Protein AF-A0A5P1F2F5-F1 (afdb_monomer)

Secondary structure (DSSP, 8-state):
-HHHHHHHHTT--SPPPTT--HHHHHHHHHHHHHHS-----GGG----SSHHHHHHHHHHHHPPTT-EEEEEES--TTHHHHHHTTT-EEEEEE--GGGTTPPPHHHHHTT--TTEEEEEEE-S--S---------TT--------STTTT--PPPHHHHHHHHHHHTT-TT-EEEEE-TTTT--TTSTT-----GGGSTTTGGGEEEE------EEEEGGGGT-TT-EEEES-S-HHHHHHHHHHHHHHHHT-------

Radius of gyration: 20.27 Å; Cα contacts (8 Å, |Δi|>4): 401; chains: 1; bounding box: 47×54×53 Å

Foldseek 3Di:
DVVVVVCVVVVVPDDDPQQGHLVVLVVVQVCCCPPAVDHDDSVLGGDDPALVVLLLCVLLVFAAQAAEEEEQPPDQPCPQVSCVVNNYGYDYQYADVVNQSDDDLVSVLVPDDLRHAEYEDEAFADDDDDDPPDDDDDDDDDFQADRPSRTHDHDDPVRLQSNVVSQVVRVRYAYEYECQCQPPPPPDPPRHHHGSCVHPPNVVRYDYGYDDFAWDWDQCVVVPDNVDIDGDTHDHDVVVVVVVVVVVVVVVPDDPDDDD

Solvent-accessible surface area (backbone atoms only — not comparable to full-atom values): 15138 Å² total; per-residue (Å²): 112,68,71,64,55,47,35,60,76,74,61,70,78,66,91,68,55,85,48,43,48,70,68,60,28,46,51,49,31,50,48,32,36,74,78,52,67,37,88,57,60,51,89,79,43,75,54,60,91,47,47,74,49,47,52,44,51,50,43,52,73,71,47,46,74,69,24,26,32,37,35,51,25,72,51,52,87,58,59,52,56,44,26,49,77,26,52,18,44,57,44,74,40,83,38,46,76,92,61,48,44,48,80,51,55,68,68,50,62,77,66,62,54,97,46,40,35,35,37,54,46,63,41,24,22,55,56,76,69,78,78,91,79,80,86,68,103,77,82,77,88,84,94,76,50,10,22,10,45,36,40,54,29,65,62,53,61,71,57,51,51,52,41,46,62,51,44,72,73,35,88,71,38,31,34,38,36,38,33,60,27,56,88,55,56,88,88,48,88,88,64,62,78,68,57,67,45,65,42,92,86,25,51,94,33,40,50,77,38,54,62,89,70,38,55,20,83,41,64,17,56,84,77,77,39,74,90,46,69,42,68,44,72,60,37,54,70,71,60,50,54,53,48,53,50,52,50,52,57,56,55,72,67,61,72,82,84,71,94,129

Sequence (260 aa):
MVAGINAIREGHTRYTPNAGTLELRKAICHKLQEENGLTYAPDQILVSNGAKQCIMQAVLAVCSPGDEVIIPAPYWVSYPEMAWLADATPVILPTDILDNFLLKPESLASRLNDKSRLLILCSPSNPTGSVASRLNDKSRLLILCSPSNPTGSVYPKKLLEEIADIVRKHPRLLVLSDEIYEHIYYIYPPAEHTSFASLPGMWERTLTVNGFSKIALVPGGAFGDDKCIRMSYAASLPTLQEAAKKIKEVVALLKPRVPI

Nearest PDB structures (foldseek):
  5wmi-assembly1_A-2  TM=8.534E-01  e=5.158E-27  Arabidopsis thaliana
  5wml-assembly1_B  TM=8.457E-01  e=4.268E-27  Arabidopsis thaliana
  5wmk-assembly1_A-2  TM=8.463E-01  e=2.838E-26  Arabidopsis thaliana
  5wmh-assembly2_C  TM=7.332E-01  e=2.429E-25  Arabidopsis thaliana
  1bkg-assembly1_B  TM=9.643E-01  e=9.330E-17  Thermus thermophilus HB8

pLDDT: mean 73.99, std 21.36, range [23.75, 98.38]

Mean predicted aligned error: 11.51 Å

Organism: Asparagus officinalis (NCBI:txid4686)

Structure (mmCIF, N/CA/C/O backbone):
data_AF-A0A5P1F2F5-F1
#
_entry.id   AF-A0A5P1F2F5-F1
#
loop_
_atom_site.group_PDB
_atom_site.id
_atom_site.type_symbol
_atom_site.label_atom_id
_atom_site.label_alt_id
_atom_site.label_comp_id
_atom_site.label_asym_id
_atom_site.label_entity_id
_atom_site.label_seq_id
_atom_site.pdbx_PDB_ins_code
_atom_site.Cartn_x
_atom_site.Cartn_y
_atom_site.Cartn_z
_atom_site.occupancy
_atom_site.B_iso_or_equiv
_atom_site.auth_seq_id
_atom_site.auth_comp_id
_atom_site.auth_asym_id
_atom_site.auth_atom_id
_atom_site.pdbx_PDB_model_num
ATOM 1 N N . MET A 1 1 ? 19.301 5.622 -19.356 1.00 52.94 1 MET A N 1
ATOM 2 C CA . MET A 1 1 ? 18.786 5.911 -20.713 1.00 52.94 1 MET A CA 1
ATOM 3 C C . MET A 1 1 ? 19.140 4.801 -21.693 1.00 52.94 1 MET A C 1
ATOM 5 O O . MET A 1 1 ? 18.235 4.370 -22.385 1.00 52.94 1 MET A O 1
ATOM 9 N N . VAL A 1 2 ? 20.381 4.285 -21.688 1.00 76.38 2 VAL A N 1
ATOM 10 C CA . VAL A 1 2 ? 20.858 3.195 -22.574 1.00 76.38 2 VAL A CA 1
ATOM 11 C C . VAL A 1 2 ? 19.842 2.061 -22.792 1.00 76.38 2 VAL A C 1
ATOM 13 O O . VAL A 1 2 ? 19.454 1.841 -23.929 1.00 76.38 2 VAL A O 1
ATOM 16 N N . ALA A 1 3 ? 19.325 1.421 -21.734 1.00 74.38 3 ALA A N 1
ATOM 17 C CA . ALA A 1 3 ? 18.372 0.308 -21.871 1.00 74.38 3 ALA A CA 1
ATOM 18 C C . ALA A 1 3 ? 17.109 0.643 -22.699 1.00 74.38 3 ALA A C 1
ATOM 20 O O . ALA A 1 3 ? 16.694 -0.152 -23.531 1.00 74.38 3 ALA A O 1
ATOM 21 N N . GLY A 1 4 ? 16.531 1.841 -22.537 1.00 74.50 4 GLY A N 1
ATOM 22 C CA . GLY A 1 4 ? 15.366 2.265 -23.328 1.00 74.50 4 GLY A CA 1
ATOM 23 C C . GLY A 1 4 ? 15.705 2.580 -24.789 1.00 74.50 4 GLY A C 1
ATOM 24 O O . GLY A 1 4 ? 14.886 2.359 -25.673 1.00 74.50 4 GLY A O 1
ATOM 25 N N . ILE A 1 5 ? 16.928 3.052 -25.058 1.00 73.44 5 ILE A N 1
ATOM 26 C CA . ILE A 1 5 ? 17.429 3.268 -26.425 1.00 73.44 5 ILE A CA 1
ATOM 27 C C . ILE A 1 5 ? 17.645 1.918 -27.122 1.00 73.44 5 ILE A C 1
ATOM 29 O O . ILE A 1 5 ? 17.262 1.764 -28.280 1.00 73.44 5 ILE A O 1
ATOM 33 N N . ASN A 1 6 ? 18.222 0.944 -26.415 1.00 83.44 6 ASN A N 1
ATOM 34 C CA . ASN A 1 6 ? 18.426 -0.412 -26.918 1.00 83.44 6 ASN A CA 1
ATOM 35 C C . ASN A 1 6 ? 17.088 -1.097 -27.213 1.00 83.44 6 ASN A C 1
ATOM 37 O O . ASN A 1 6 ? 16.889 -1.531 -28.340 1.00 83.44 6 ASN A O 1
ATOM 41 N N . ALA A 1 7 ? 16.122 -1.037 -26.288 1.00 79.06 7 ALA A N 1
ATOM 42 C CA . ALA A 1 7 ? 14.779 -1.582 -26.494 1.00 79.06 7 ALA A CA 1
ATOM 43 C C . ALA A 1 7 ? 14.111 -1.077 -27.792 1.00 79.06 7 ALA A C 1
ATOM 45 O O . ALA A 1 7 ? 13.512 -1.860 -28.528 1.00 79.06 7 ALA A O 1
ATOM 46 N N . ILE A 1 8 ? 14.256 0.213 -28.121 1.00 79.75 8 ILE A N 1
ATOM 47 C CA . ILE A 1 8 ? 13.755 0.777 -29.386 1.00 79.75 8 ILE A CA 1
ATOM 48 C C . ILE A 1 8 ? 14.536 0.226 -30.591 1.00 79.75 8 ILE A C 1
ATOM 50 O O . ILE A 1 8 ? 13.923 -0.179 -31.577 1.00 79.75 8 ILE A O 1
ATOM 54 N N . ARG A 1 9 ? 15.874 0.193 -30.522 1.00 88.56 9 ARG A N 1
ATOM 55 C CA . ARG A 1 9 ? 16.753 -0.298 -31.606 1.00 88.56 9 ARG A CA 1
ATOM 56 C C . ARG A 1 9 ? 16.568 -1.787 -31.907 1.00 88.56 9 ARG A C 1
ATOM 58 O O . ARG A 1 9 ? 16.671 -2.186 -33.060 1.00 88.56 9 ARG A O 1
ATOM 65 N N . GLU A 1 10 ? 16.286 -2.578 -30.882 1.00 93.56 10 GLU A N 1
ATOM 66 C CA . GLU A 1 10 ? 16.071 -4.029 -30.935 1.00 93.56 10 GLU A CA 1
ATOM 67 C C . GLU A 1 10 ? 14.606 -4.393 -31.262 1.00 93.56 10 GLU A C 1
ATOM 69 O O . GLU A 1 10 ? 14.269 -5.564 -31.416 1.00 93.56 10 GLU A O 1
ATOM 74 N N . GLY A 1 11 ? 13.721 -3.399 -31.423 1.00 87.88 11 GLY A N 1
ATOM 75 C CA . GLY A 1 11 ? 12.337 -3.610 -31.858 1.00 87.88 11 GLY A CA 1
ATOM 76 C C . GLY A 1 11 ? 11.373 -4.075 -30.760 1.00 87.88 11 GLY A C 1
ATOM 77 O O . GLY A 1 11 ? 10.296 -4.593 -31.071 1.00 87.88 11 GLY A O 1
ATOM 78 N N . HIS A 1 12 ? 11.704 -3.862 -29.482 1.00 83.06 12 HIS A N 1
ATOM 79 C CA . HIS A 1 12 ? 10.836 -4.128 -28.326 1.00 83.06 12 HIS A CA 1
ATOM 80 C C . HIS A 1 12 ? 9.718 -3.071 -28.185 1.00 83.06 12 HIS A C 1
ATOM 82 O O . HIS A 1 12 ? 9.574 -2.411 -27.159 1.00 83.06 12 HIS A O 1
ATOM 88 N N . THR A 1 13 ? 8.918 -2.903 -29.242 1.00 84.12 13 THR A N 1
ATOM 89 C CA . THR A 1 13 ? 7.847 -1.894 -29.373 1.00 84.12 13 THR A CA 1
ATOM 90 C C . THR A 1 13 ? 6.444 -2.499 -29.519 1.00 84.12 13 THR A C 1
ATOM 92 O O . THR A 1 13 ? 5.467 -1.777 -29.711 1.00 84.12 13 THR A O 1
ATOM 95 N N . ARG A 1 14 ? 6.330 -3.831 -29.439 1.00 84.25 14 ARG A N 1
ATOM 96 C CA . ARG A 1 14 ? 5.062 -4.579 -29.495 1.00 84.25 14 ARG A CA 1
ATOM 97 C C . ARG A 1 14 ? 4.424 -4.697 -28.106 1.00 84.25 14 ARG A C 1
ATOM 99 O O . ARG A 1 14 ? 5.073 -4.430 -27.098 1.00 84.25 14 ARG A O 1
ATOM 106 N N . TYR A 1 15 ? 3.171 -5.153 -28.056 1.00 85.88 15 TYR A N 1
ATOM 107 C CA . TYR A 1 15 ? 2.489 -5.457 -26.796 1.00 85.88 15 TYR A CA 1
ATOM 108 C C . TYR A 1 15 ? 3.290 -6.428 -25.919 1.00 85.88 15 TYR A C 1
ATOM 110 O O . TYR A 1 15 ? 3.746 -7.479 -26.371 1.00 85.88 15 TYR A O 1
ATOM 118 N N . THR A 1 16 ? 3.412 -6.073 -24.644 1.00 92.00 16 THR A N 1
ATOM 119 C CA . THR A 1 16 ? 3.896 -6.934 -23.565 1.00 92.00 16 THR A CA 1
ATOM 120 C C . THR A 1 16 ? 2.726 -7.713 -22.940 1.00 92.00 16 THR A C 1
ATOM 122 O O . THR A 1 16 ? 1.564 -7.372 -23.174 1.00 92.00 16 THR A O 1
ATOM 125 N N . PRO A 1 17 ? 2.982 -8.755 -22.124 1.00 93.81 17 PRO A N 1
ATOM 126 C CA . PRO A 1 17 ? 1.934 -9.374 -21.313 1.00 93.81 17 PRO A CA 1
ATOM 127 C C . PRO A 1 17 ? 1.280 -8.343 -20.385 1.00 93.81 17 PRO A C 1
ATOM 129 O O . PRO A 1 17 ? 1.988 -7.513 -19.816 1.00 93.81 17 PRO A O 1
ATOM 132 N N . ASN A 1 18 ? -0.039 -8.432 -20.182 1.00 94.69 18 ASN A N 1
ATOM 133 C CA . ASN A 1 18 ? -0.824 -7.429 -19.443 1.00 94.69 18 ASN A CA 1
ATOM 134 C C . ASN A 1 18 ? -0.310 -7.153 -18.016 1.00 94.69 18 ASN A C 1
ATOM 136 O O . ASN A 1 18 ? -0.329 -6.016 -17.568 1.00 94.69 18 ASN A O 1
ATOM 140 N N . ALA A 1 19 ? 0.196 -8.176 -17.317 1.00 93.44 19 ALA A N 1
ATOM 141 C CA . ALA A 1 19 ? 0.766 -8.023 -15.975 1.00 93.44 19 ALA A CA 1
ATOM 142 C C . ALA A 1 19 ? 2.183 -7.403 -15.953 1.00 93.44 19 ALA A C 1
ATOM 144 O O . ALA A 1 19 ? 2.734 -7.163 -14.883 1.00 93.44 19 ALA A O 1
ATOM 145 N N . GLY A 1 20 ? 2.805 -7.190 -17.116 1.00 92.12 20 GLY A N 1
ATOM 146 C CA . GLY A 1 20 ? 4.229 -6.889 -17.272 1.00 92.12 20 GLY A CA 1
ATOM 147 C C . GLY A 1 20 ? 5.045 -8.096 -17.751 1.00 92.12 20 GLY A C 1
ATOM 148 O O . GLY A 1 20 ? 4.644 -9.261 -17.618 1.00 92.12 20 GLY A O 1
ATOM 149 N N . THR A 1 21 ? 6.223 -7.828 -18.324 1.00 93.50 21 THR A N 1
ATOM 150 C CA . THR A 1 21 ? 7.135 -8.879 -18.805 1.00 93.50 21 THR A CA 1
ATOM 151 C C . THR A 1 21 ? 7.587 -9.782 -17.654 1.00 93.50 21 THR A C 1
ATOM 153 O O . THR A 1 21 ? 7.730 -9.342 -16.513 1.00 93.50 21 THR A O 1
ATOM 156 N N . LEU A 1 22 ? 7.803 -11.072 -17.938 1.00 96.56 22 LEU A N 1
ATOM 157 C CA . LEU A 1 22 ? 8.225 -12.035 -16.912 1.00 96.56 22 LEU A CA 1
ATOM 158 C C . LEU A 1 22 ? 9.590 -11.670 -16.306 1.00 96.56 22 LEU A C 1
ATOM 160 O O . LEU A 1 22 ? 9.799 -11.869 -15.116 1.00 96.56 22 LEU A O 1
ATOM 164 N N . GLU A 1 23 ? 10.492 -11.120 -17.118 1.00 94.06 23 GLU A N 1
ATOM 165 C CA . GLU A 1 23 ? 11.797 -10.612 -16.689 1.00 94.06 23 GLU A CA 1
ATOM 166 C C . GLU A 1 23 ? 11.658 -9.506 -15.634 1.00 94.06 23 GLU A C 1
ATOM 168 O O . GLU A 1 23 ? 12.193 -9.642 -14.535 1.00 94.06 23 GLU A O 1
ATOM 173 N N . LEU A 1 24 ? 10.863 -8.465 -15.916 1.00 91.06 24 LEU A N 1
ATOM 174 C CA . LEU A 1 24 ? 10.641 -7.362 -14.980 1.00 91.06 24 LEU A CA 1
ATOM 175 C C . LEU A 1 24 ? 9.968 -7.844 -13.691 1.00 91.06 24 LEU A C 1
ATOM 177 O O . LEU A 1 24 ? 10.378 -7.449 -12.604 1.00 91.06 24 LEU A O 1
ATOM 181 N N . ARG A 1 25 ? 8.974 -8.736 -13.788 1.00 97.12 25 ARG A N 1
ATOM 182 C CA . ARG A 1 25 ? 8.309 -9.297 -12.601 1.00 97.12 25 ARG A CA 1
ATOM 183 C C . ARG A 1 25 ? 9.262 -10.138 -11.748 1.00 97.12 25 ARG A C 1
ATOM 185 O O . ARG A 1 25 ? 9.257 -9.984 -10.534 1.00 97.12 25 ARG A O 1
ATOM 192 N N . LYS A 1 26 ? 10.145 -10.940 -12.357 1.00 97.69 26 LYS A N 1
ATOM 193 C CA . LYS A 1 26 ? 11.218 -11.652 -11.635 1.00 97.69 26 LYS A CA 1
ATOM 194 C C . LYS A 1 26 ? 12.213 -10.695 -10.970 1.00 97.69 26 LYS A C 1
ATOM 196 O O . LYS A 1 26 ? 12.608 -10.949 -9.837 1.00 97.69 26 LYS A O 1
ATOM 201 N N . ALA A 1 27 ? 12.590 -9.602 -11.635 1.00 94.19 27 ALA A N 1
ATOM 202 C CA . ALA A 1 27 ? 13.461 -8.581 -11.050 1.00 94.19 27 ALA A CA 1
ATOM 203 C C . ALA A 1 27 ? 12.799 -7.877 -9.849 1.00 94.19 27 ALA A C 1
ATOM 205 O O . ALA A 1 27 ? 13.455 -7.661 -8.834 1.00 94.19 27 ALA A O 1
ATOM 206 N N . ILE A 1 28 ? 11.491 -7.597 -9.922 1.00 94.88 28 ILE A N 1
ATOM 207 C CA . ILE A 1 28 ? 10.707 -7.070 -8.793 1.00 94.88 28 ILE A CA 1
ATOM 208 C C . ILE A 1 28 ? 10.678 -8.076 -7.631 1.00 94.88 28 ILE A C 1
ATOM 210 O O . ILE A 1 28 ? 10.976 -7.686 -6.507 1.00 94.88 28 ILE A O 1
ATOM 214 N N . CYS A 1 29 ? 10.400 -9.363 -7.883 1.00 97.38 29 CYS A N 1
ATOM 215 C CA . CYS A 1 29 ? 10.471 -10.410 -6.852 1.00 97.38 29 CYS A CA 1
ATOM 216 C C . CYS A 1 29 ? 11.851 -10.468 -6.176 1.00 97.38 29 CYS A C 1
ATOM 218 O O . CYS A 1 29 ? 11.932 -10.604 -4.960 1.00 97.38 29 CYS A O 1
ATOM 220 N N . HIS A 1 30 ? 12.934 -10.352 -6.954 1.00 97.50 30 HIS A N 1
ATOM 221 C CA . HIS A 1 30 ? 14.297 -10.370 -6.424 1.00 97.50 30 HIS A CA 1
ATOM 222 C C . HIS A 1 30 ? 14.579 -9.162 -5.523 1.00 97.50 30 HIS A C 1
ATOM 224 O O . HIS A 1 30 ? 15.012 -9.361 -4.392 1.00 97.50 30 HIS A O 1
ATOM 230 N N . LYS A 1 31 ? 14.240 -7.944 -5.972 1.00 95.62 31 LYS A N 1
ATOM 231 C CA . LYS A 1 31 ? 14.348 -6.710 -5.174 1.00 95.62 31 LYS A CA 1
ATOM 232 C C . LYS A 1 31 ? 13.536 -6.791 -3.880 1.00 95.62 31 LYS A C 1
ATOM 234 O O . LYS A 1 31 ? 14.046 -6.452 -2.819 1.00 95.62 31 LYS A O 1
ATOM 239 N N . LEU A 1 32 ? 12.291 -7.271 -3.949 1.00 96.06 32 LEU A N 1
ATOM 240 C CA . LEU A 1 32 ? 11.431 -7.423 -2.769 1.00 96.06 32 LEU A CA 1
ATOM 241 C C . LEU A 1 32 ? 12.031 -8.416 -1.762 1.00 96.06 32 LEU A C 1
ATOM 243 O O . LEU A 1 32 ? 11.975 -8.180 -0.557 1.00 96.06 32 LEU A O 1
ATOM 247 N N . GLN A 1 33 ? 12.667 -9.484 -2.243 1.00 97.50 33 GLN A N 1
ATOM 248 C CA . GLN A 1 33 ? 13.339 -10.457 -1.389 1.00 97.50 33 GLN A CA 1
ATOM 249 C C . GLN A 1 33 ? 14.644 -9.922 -0.777 1.00 97.50 33 GLN A C 1
ATOM 251 O O . GLN A 1 33 ? 14.918 -10.209 0.388 1.00 97.50 33 GLN A O 1
ATOM 256 N N . GLU A 1 34 ? 15.448 -9.195 -1.554 1.00 96.38 34 GLU A N 1
ATOM 257 C CA . GLU A 1 34 ? 16.767 -8.686 -1.156 1.00 96.38 34 GLU A CA 1
ATOM 258 C C . GLU A 1 34 ? 16.669 -7.476 -0.218 1.00 96.38 34 GLU A C 1
ATOM 260 O O . GLU A 1 34 ? 17.341 -7.440 0.809 1.00 96.38 34 GLU A O 1
ATOM 265 N N . GLU A 1 35 ? 15.808 -6.508 -0.540 1.00 90.94 35 GLU A N 1
ATOM 266 C CA . GLU A 1 35 ? 15.746 -5.217 0.156 1.00 90.94 35 GLU A CA 1
ATOM 267 C C . GLU A 1 35 ? 14.638 -5.157 1.217 1.00 90.94 35 GLU A C 1
ATOM 269 O O . GLU A 1 35 ? 14.786 -4.464 2.221 1.00 90.94 35 GLU A O 1
ATOM 274 N N . ASN A 1 36 ? 13.529 -5.882 1.019 1.00 92.88 36 ASN A N 1
ATOM 275 C CA . ASN A 1 36 ? 12.355 -5.835 1.901 1.00 92.88 36 ASN A CA 1
ATOM 276 C C . ASN A 1 36 ? 12.130 -7.147 2.685 1.00 92.88 36 ASN A C 1
ATOM 278 O O . ASN A 1 36 ? 11.254 -7.206 3.547 1.00 92.88 36 ASN A O 1
ATOM 282 N N . GLY A 1 37 ? 12.889 -8.209 2.384 1.00 96.44 37 GLY A N 1
ATOM 283 C CA . GLY A 1 37 ? 12.717 -9.541 2.977 1.00 96.44 37 GLY A CA 1
ATOM 284 C C . GLY A 1 37 ? 11.444 -10.281 2.536 1.00 96.44 37 GLY A C 1
ATOM 285 O O . GLY A 1 37 ? 11.056 -11.257 3.176 1.00 96.44 37 GLY A O 1
ATOM 286 N N . LEU A 1 38 ? 10.782 -9.830 1.465 1.00 97.06 38 LEU A N 1
ATOM 287 C CA . LEU A 1 38 ? 9.472 -10.314 1.026 1.00 97.06 38 LEU A CA 1
ATOM 288 C C . LEU A 1 38 ? 9.577 -11.312 -0.131 1.00 97.06 38 LEU A C 1
ATOM 290 O O . LEU A 1 38 ? 9.998 -10.967 -1.236 1.00 97.06 38 LEU A O 1
ATOM 294 N N . THR A 1 39 ? 9.101 -12.536 0.090 1.00 98.06 39 THR A N 1
ATOM 295 C CA . THR A 1 39 ? 8.961 -13.538 -0.971 1.00 98.06 39 THR A CA 1
ATOM 296 C C . THR A 1 39 ? 7.620 -13.378 -1.695 1.00 98.06 39 THR A C 1
ATOM 298 O O . THR A 1 39 ? 6.559 -13.466 -1.076 1.00 98.06 39 THR A O 1
ATOM 301 N N . TYR A 1 40 ? 7.667 -13.204 -3.018 1.00 98.06 40 TYR A N 1
ATOM 302 C CA . TYR A 1 40 ? 6.501 -13.229 -3.909 1.00 98.06 40 TYR A CA 1
ATOM 303 C C . TYR A 1 40 ? 6.813 -14.018 -5.180 1.00 98.06 40 TYR A C 1
ATOM 305 O O . TYR A 1 40 ? 7.916 -13.921 -5.725 1.00 98.06 40 TYR A O 1
ATOM 313 N N . ALA A 1 41 ? 5.829 -14.753 -5.695 1.00 98.38 41 ALA A N 1
ATOM 314 C CA . ALA A 1 41 ? 5.895 -15.353 -7.022 1.00 98.38 41 ALA A CA 1
ATOM 315 C C . ALA A 1 41 ? 5.601 -14.303 -8.122 1.00 98.38 41 ALA A C 1
ATOM 317 O O . ALA A 1 41 ? 4.877 -13.337 -7.872 1.00 98.38 41 ALA A O 1
ATOM 318 N N . PRO A 1 42 ? 6.135 -14.442 -9.356 1.00 98.31 42 PRO A N 1
ATOM 319 C CA . PRO A 1 42 ? 5.974 -13.415 -10.390 1.00 98.31 42 PRO A CA 1
ATOM 320 C C . PRO A 1 42 ? 4.528 -13.141 -10.819 1.00 98.31 42 PRO A C 1
ATOM 322 O O . PRO A 1 42 ? 4.261 -12.084 -11.380 1.00 98.31 42 PRO A O 1
ATOM 325 N N . ASP A 1 43 ? 3.604 -14.078 -10.636 1.00 98.06 43 ASP A N 1
ATOM 326 C CA . ASP A 1 43 ? 2.162 -13.927 -10.877 1.00 98.06 43 ASP A CA 1
ATOM 327 C C . ASP A 1 43 ? 1.436 -13.123 -9.783 1.00 98.06 43 ASP A C 1
ATOM 329 O O . ASP A 1 43 ? 0.353 -12.604 -10.037 1.00 98.06 43 ASP A O 1
ATOM 333 N N . GLN A 1 44 ? 2.069 -12.916 -8.625 1.00 98.19 44 GLN A N 1
ATOM 334 C CA . GLN A 1 44 ? 1.631 -11.967 -7.595 1.00 98.19 44 GLN A CA 1
ATOM 335 C C . GLN A 1 44 ? 2.098 -10.522 -7.875 1.00 98.19 44 GLN A C 1
ATOM 337 O O . GLN A 1 44 ? 1.769 -9.614 -7.115 1.00 98.19 44 GLN A O 1
ATOM 342 N N . ILE A 1 45 ? 2.856 -10.285 -8.957 1.00 97.94 45 ILE A N 1
ATOM 343 C CA . ILE A 1 45 ? 3.353 -8.957 -9.347 1.00 97.94 45 ILE A CA 1
ATOM 344 C C . ILE A 1 45 ? 2.567 -8.418 -10.549 1.00 97.94 45 ILE A C 1
ATOM 346 O O . ILE A 1 45 ? 2.566 -9.019 -11.625 1.00 97.94 45 ILE A O 1
ATOM 350 N N . LEU A 1 46 ? 1.976 -7.231 -10.390 1.00 97.00 46 LEU A N 1
ATOM 351 C CA . LEU A 1 46 ? 1.307 -6.471 -11.448 1.00 97.00 46 LEU A CA 1
ATOM 352 C C . LEU A 1 46 ? 2.075 -5.174 -11.743 1.00 97.00 46 LEU A C 1
ATOM 354 O O . LEU A 1 46 ? 2.297 -4.356 -10.852 1.00 97.00 46 LEU A O 1
ATOM 358 N N . VAL A 1 47 ? 2.472 -4.976 -13.002 1.00 93.31 47 VAL A N 1
ATOM 359 C CA . VAL A 1 47 ? 3.139 -3.756 -13.476 1.00 93.31 47 VAL A CA 1
ATOM 360 C C . VAL A 1 47 ? 2.144 -2.867 -14.223 1.00 93.31 47 VAL A C 1
ATOM 362 O O . VAL A 1 47 ? 1.714 -3.205 -15.323 1.00 93.31 47 VAL A O 1
ATOM 365 N N . SER A 1 48 ? 1.849 -1.699 -13.654 1.00 90.25 48 SER A N 1
ATOM 366 C CA . SER A 1 48 ? 0.924 -0.699 -14.213 1.00 90.25 48 SER A CA 1
ATOM 367 C C . SER A 1 48 ? 1.656 0.595 -14.608 1.00 90.25 48 SER A C 1
ATOM 369 O O . SER A 1 48 ? 2.857 0.744 -14.364 1.00 90.25 48 SER A O 1
ATOM 371 N N . ASN A 1 49 ? 0.965 1.576 -15.209 1.00 86.31 49 ASN A N 1
ATOM 372 C CA . ASN A 1 49 ? 1.577 2.862 -15.597 1.00 86.31 49 ASN A CA 1
ATOM 373 C C . ASN A 1 49 ? 1.785 3.809 -14.390 1.00 86.31 49 ASN A C 1
ATOM 375 O O . ASN A 1 49 ? 1.208 4.894 -14.317 1.00 86.31 49 ASN A O 1
ATOM 379 N N . GLY A 1 50 ? 2.637 3.392 -13.451 1.00 80.38 50 GLY A N 1
ATOM 380 C CA . GLY A 1 50 ? 2.996 4.124 -12.236 1.00 80.38 50 GLY A CA 1
ATOM 381 C C . GLY A 1 50 ? 2.073 3.853 -11.042 1.00 80.38 50 GLY A C 1
ATOM 382 O O . GLY A 1 50 ? 0.916 3.463 -11.203 1.00 80.38 50 GLY A O 1
ATOM 383 N N . ALA A 1 51 ? 2.589 4.112 -9.835 1.00 83.12 51 ALA A N 1
ATOM 384 C CA . ALA A 1 51 ? 1.947 3.778 -8.558 1.00 83.12 51 ALA A CA 1
ATOM 385 C C . ALA A 1 51 ? 0.499 4.287 -8.430 1.00 83.12 51 ALA A C 1
ATOM 387 O O . ALA A 1 51 ? -0.355 3.563 -7.931 1.00 83.12 51 ALA A O 1
ATOM 388 N N . LYS A 1 52 ? 0.176 5.476 -8.970 1.00 85.31 52 LYS A N 1
ATOM 389 C CA . LYS A 1 52 ? -1.204 6.004 -9.013 1.00 85.31 52 LYS A CA 1
ATOM 390 C C . LYS A 1 52 ? -2.201 5.006 -9.621 1.00 85.31 52 LYS A C 1
ATOM 392 O O . LYS A 1 52 ? -3.312 4.888 -9.112 1.00 85.31 52 LYS A O 1
ATOM 397 N N . GLN A 1 53 ? -1.822 4.308 -10.695 1.00 87.56 53 GLN A N 1
ATOM 398 C CA . GLN A 1 53 ? -2.686 3.310 -11.324 1.00 87.56 53 GLN A CA 1
ATOM 399 C C . GLN A 1 53 ? -2.786 2.048 -10.458 1.00 87.56 53 GLN A C 1
ATOM 401 O O . GLN A 1 53 ? -3.890 1.544 -10.277 1.00 87.56 53 GLN A O 1
ATOM 406 N N . CYS A 1 54 ? -1.671 1.596 -9.867 1.00 90.94 54 CYS A N 1
ATOM 407 C CA . CYS A 1 54 ? -1.650 0.456 -8.945 1.00 90.94 54 CYS A CA 1
ATOM 408 C C . CYS A 1 54 ? -2.582 0.679 -7.743 1.00 90.94 54 CYS A C 1
ATOM 410 O O . CYS A 1 54 ? -3.373 -0.198 -7.419 1.00 90.94 54 CYS A O 1
ATOM 412 N N . ILE A 1 55 ? -2.528 1.862 -7.117 1.00 90.25 55 ILE A N 1
ATOM 413 C CA . ILE A 1 55 ? -3.358 2.216 -5.952 1.00 90.25 55 ILE A CA 1
ATOM 414 C C . ILE A 1 55 ? -4.835 2.245 -6.349 1.00 90.25 55 ILE A C 1
ATOM 416 O O . ILE A 1 55 ? -5.656 1.641 -5.670 1.00 90.25 55 ILE A O 1
ATOM 420 N N . MET A 1 56 ? -5.174 2.872 -7.481 1.00 93.94 56 MET A N 1
ATOM 421 C CA . MET A 1 56 ? -6.555 2.898 -7.974 1.00 93.94 56 MET A CA 1
ATOM 422 C C . MET A 1 56 ? -7.096 1.486 -8.251 1.00 93.94 56 MET A C 1
ATOM 424 O O . MET A 1 56 ? -8.210 1.160 -7.852 1.00 93.94 56 MET A O 1
ATOM 428 N N . GLN A 1 57 ? -6.300 0.633 -8.904 1.00 93.50 57 GLN A N 1
ATOM 429 C CA . GLN A 1 57 ? -6.658 -0.762 -9.180 1.00 93.50 57 GLN A CA 1
ATOM 430 C C . GLN A 1 57 ? -6.809 -1.577 -7.890 1.00 93.50 57 GLN A C 1
ATOM 432 O O . GLN A 1 57 ? -7.758 -2.343 -7.771 1.00 93.50 57 GLN A O 1
ATOM 437 N N . ALA A 1 58 ? -5.918 -1.381 -6.915 1.00 93.12 58 ALA A N 1
ATOM 438 C CA . ALA A 1 58 ? -5.985 -2.023 -5.607 1.00 93.12 58 ALA A CA 1
ATOM 439 C C . ALA A 1 58 ? -7.259 -1.635 -4.842 1.00 93.12 58 ALA A C 1
ATOM 441 O O . ALA A 1 58 ? -7.968 -2.521 -4.371 1.00 93.12 58 ALA A O 1
ATOM 442 N N . VAL A 1 59 ? -7.583 -0.337 -4.767 1.00 91.00 59 VAL A N 1
ATOM 443 C CA . VAL A 1 59 ? -8.798 0.167 -4.102 1.00 91.00 59 VAL A CA 1
ATOM 444 C C . VAL A 1 59 ? -10.056 -0.398 -4.773 1.00 91.00 59 VAL A C 1
ATOM 446 O O . VAL A 1 59 ? -10.867 -1.017 -4.089 1.00 91.00 59 VAL A O 1
ATOM 449 N N . LEU A 1 60 ? -10.177 -0.296 -6.105 1.00 94.62 60 LEU A N 1
ATOM 450 C CA . LEU A 1 60 ? -11.304 -0.870 -6.861 1.00 94.62 60 LEU A CA 1
ATOM 451 C C . LEU A 1 60 ? -11.445 -2.392 -6.701 1.00 94.62 60 LEU A C 1
ATOM 453 O O . LEU A 1 60 ? -12.554 -2.912 -6.764 1.00 94.62 60 LEU A O 1
ATOM 457 N N . ALA A 1 61 ? -10.338 -3.121 -6.542 1.00 95.69 61 ALA A N 1
ATOM 458 C CA . ALA A 1 61 ? -10.364 -4.578 -6.436 1.00 95.69 61 ALA A CA 1
ATOM 459 C C . ALA A 1 61 ? -10.798 -5.083 -5.051 1.00 95.69 61 ALA A C 1
ATOM 461 O O . ALA A 1 61 ? -11.245 -6.226 -4.942 1.00 95.69 61 ALA A O 1
ATOM 462 N N . VAL A 1 62 ? -10.641 -4.278 -3.990 1.00 92.62 62 VAL A N 1
ATOM 463 C CA . VAL A 1 62 ? -10.920 -4.722 -2.613 1.00 92.62 62 VAL A CA 1
ATOM 464 C C . VAL A 1 62 ? -12.093 -4.023 -1.941 1.00 92.62 62 VAL A C 1
ATOM 466 O O . VAL A 1 62 ? -12.707 -4.645 -1.071 1.00 92.62 62 VAL A O 1
ATOM 469 N N . CYS A 1 63 ? -12.411 -2.784 -2.307 1.00 89.12 63 CYS A N 1
ATOM 470 C CA . CYS A 1 63 ? -13.515 -2.024 -1.727 1.00 89.12 63 CYS A CA 1
ATOM 471 C C . CYS A 1 63 ? -14.837 -2.321 -2.443 1.00 89.12 63 CYS A C 1
ATOM 473 O O . CYS A 1 63 ? -14.898 -2.351 -3.668 1.00 89.12 63 CYS A O 1
ATOM 475 N N . SER A 1 64 ? -15.897 -2.532 -1.664 1.00 89.12 64 SER A N 1
ATOM 476 C CA . SER A 1 64 ? -17.281 -2.582 -2.151 1.00 89.12 64 SER A CA 1
ATOM 477 C C . SER A 1 64 ? -18.008 -1.264 -1.850 1.00 89.12 64 SER A C 1
ATOM 479 O O . SER A 1 64 ? -17.608 -0.559 -0.919 1.00 89.12 64 SER A O 1
ATOM 481 N N . PRO A 1 65 ? -19.118 -0.954 -2.546 1.00 93.44 65 PRO A N 1
ATOM 482 C CA . PRO A 1 65 ? -19.964 0.182 -2.197 1.00 93.44 65 PRO A CA 1
ATOM 483 C C . PRO A 1 65 ? -20.352 0.186 -0.712 1.00 93.44 65 PRO A C 1
ATOM 485 O O . PRO A 1 65 ? -20.880 -0.797 -0.189 1.00 93.44 65 PRO A O 1
ATOM 488 N N . GLY A 1 66 ? -20.090 1.300 -0.027 1.00 84.94 66 GLY A N 1
ATOM 489 C CA . GLY A 1 66 ? -20.369 1.476 1.401 1.00 84.94 66 GLY A CA 1
ATOM 490 C C . GLY A 1 66 ? -19.334 0.895 2.377 1.00 84.94 66 GLY A C 1
ATOM 491 O O . GLY A 1 66 ? -19.524 1.056 3.586 1.00 84.94 66 GLY A O 1
ATOM 492 N N . ASP A 1 67 ? -18.250 0.271 1.898 1.00 92.38 67 ASP A N 1
ATOM 493 C CA . ASP A 1 67 ? -17.064 -0.002 2.722 1.00 92.38 67 ASP A CA 1
ATOM 494 C C . ASP A 1 67 ? -16.363 1.310 3.126 1.00 92.38 67 ASP A C 1
ATOM 496 O O . ASP A 1 67 ? -16.518 2.352 2.487 1.00 92.38 67 ASP A O 1
ATOM 500 N N . GLU A 1 68 ? -15.548 1.260 4.178 1.00 95.12 68 GLU A N 1
ATOM 501 C CA . GLU A 1 68 ? -14.759 2.395 4.661 1.00 95.12 68 GLU A CA 1
ATOM 502 C C . GLU A 1 68 ? -13.261 2.223 4.369 1.00 95.12 68 GLU A C 1
ATOM 504 O O . GLU A 1 68 ? -12.661 1.180 4.660 1.00 95.12 68 GLU A O 1
ATOM 509 N N . VAL A 1 69 ? -12.650 3.284 3.832 1.00 89.12 69 VAL A N 1
ATOM 510 C CA . VAL A 1 69 ? -11.209 3.387 3.563 1.00 89.12 69 VAL A CA 1
ATOM 511 C C . VAL A 1 69 ? -10.593 4.349 4.569 1.00 89.12 69 VAL A C 1
ATOM 513 O O . VAL A 1 69 ? -10.838 5.550 4.527 1.00 89.12 69 VAL A O 1
ATOM 516 N N . ILE A 1 70 ? -9.797 3.827 5.492 1.00 90.56 70 ILE A N 1
ATOM 517 C CA . ILE A 1 70 ? -9.169 4.586 6.568 1.00 90.56 70 ILE A CA 1
ATOM 518 C C . ILE A 1 70 ? -7.878 5.225 6.058 1.00 90.56 70 ILE A C 1
ATOM 520 O O . ILE A 1 70 ? -6.996 4.540 5.538 1.00 90.56 70 ILE A O 1
ATOM 524 N N . ILE A 1 71 ? -7.770 6.545 6.213 1.00 87.31 71 ILE A N 1
ATOM 525 C CA . ILE A 1 71 ? -6.680 7.351 5.652 1.00 87.31 71 ILE A CA 1
ATOM 526 C C . ILE A 1 71 ? -6.137 8.293 6.742 1.00 87.31 71 ILE A C 1
ATOM 528 O O . ILE A 1 71 ? -6.832 9.239 7.129 1.00 87.31 71 ILE A O 1
ATOM 532 N N . PRO A 1 72 ? -4.905 8.088 7.240 1.00 84.38 72 PRO A N 1
ATOM 533 C CA . PRO A 1 72 ? -4.235 9.039 8.121 1.00 84.38 72 PRO A CA 1
ATOM 534 C C . PRO A 1 72 ? -4.002 10.369 7.401 1.00 84.38 72 PRO A C 1
ATOM 536 O O . PRO A 1 72 ? -3.408 10.401 6.327 1.00 84.38 72 PRO A O 1
ATOM 539 N N . ALA A 1 73 ? -4.471 11.468 7.984 1.00 80.62 73 ALA A N 1
ATOM 540 C CA . ALA A 1 73 ? -4.225 12.819 7.501 1.00 80.62 73 ALA A CA 1
ATOM 541 C C . ALA A 1 73 ? -3.081 13.483 8.277 1.00 80.62 73 ALA A C 1
ATOM 543 O O . ALA A 1 73 ? -2.997 13.280 9.489 1.00 80.62 73 ALA A O 1
ATOM 544 N N . PRO A 1 74 ? -2.301 14.383 7.652 1.00 77.44 74 PRO A N 1
ATOM 545 C CA . PRO A 1 74 ? -2.354 14.741 6.230 1.00 77.44 74 PRO A CA 1
ATOM 546 C C . PRO A 1 74 ? -1.939 13.608 5.266 1.00 77.44 74 PRO A C 1
ATOM 548 O O . PRO A 1 74 ? -1.009 12.859 5.542 1.00 77.44 74 PRO A O 1
ATOM 551 N N . TYR A 1 75 ? -2.628 13.514 4.123 1.00 76.56 75 TYR A N 1
ATOM 552 C CA . TYR A 1 75 ? -2.532 12.411 3.155 1.00 76.56 75 TYR A CA 1
ATOM 553 C C . TYR A 1 75 ? -2.223 12.881 1.729 1.00 76.56 75 TYR A C 1
ATOM 555 O O . TYR A 1 75 ? -2.447 14.044 1.379 1.00 76.56 75 TYR A O 1
ATOM 563 N N . TRP A 1 76 ? -1.818 11.950 0.858 1.00 81.44 76 TRP A N 1
ATOM 564 C CA . TRP A 1 76 ? -1.691 12.245 -0.564 1.00 81.44 76 TRP A CA 1
ATOM 565 C C . TRP A 1 76 ? -3.066 12.505 -1.176 1.00 81.44 76 TRP A C 1
ATOM 567 O O . TRP A 1 76 ? -3.990 11.702 -1.044 1.00 81.44 76 TRP A O 1
ATOM 577 N N . VAL A 1 77 ? -3.174 13.625 -1.892 1.00 78.00 77 VAL A N 1
ATOM 578 C CA . VAL A 1 77 ? -4.425 14.222 -2.396 1.00 78.00 77 VAL A CA 1
ATOM 579 C C . VAL A 1 77 ? -5.374 13.265 -3.130 1.00 78.00 77 VAL A C 1
ATOM 581 O O . VAL A 1 77 ? -6.565 13.534 -3.192 1.00 78.00 77 VAL A O 1
ATOM 584 N N . SER A 1 78 ? -4.884 12.163 -3.705 1.00 84.62 78 SER A N 1
ATOM 585 C CA . SER A 1 78 ? -5.729 11.223 -4.450 1.00 84.62 78 SER A CA 1
ATOM 586 C C . SER A 1 78 ? -6.326 10.082 -3.615 1.00 84.62 78 SER A C 1
ATOM 588 O O . SER A 1 78 ? -7.250 9.457 -4.118 1.00 84.62 78 SER A O 1
ATOM 590 N N . TYR A 1 79 ? -5.874 9.800 -2.383 1.00 86.38 79 TYR A N 1
ATOM 591 C CA . TYR A 1 79 ? -6.409 8.653 -1.624 1.00 86.38 79 TYR A CA 1
ATOM 592 C C . TYR A 1 79 ? -7.923 8.745 -1.325 1.00 86.38 79 TYR A C 1
ATOM 594 O O . TYR A 1 79 ? -8.606 7.749 -1.564 1.00 86.38 79 TYR A O 1
ATOM 602 N N . PRO A 1 80 ? -8.494 9.885 -0.868 1.00 89.31 80 PRO A N 1
ATOM 603 C CA . PRO A 1 80 ? -9.935 9.960 -0.610 1.00 89.31 80 PRO A CA 1
ATOM 604 C C . PRO A 1 80 ? -10.758 9.860 -1.895 1.00 89.31 80 PRO A C 1
ATOM 606 O O . PRO A 1 80 ? -11.763 9.160 -1.936 1.00 89.31 80 PRO A O 1
ATOM 609 N N . GLU A 1 81 ? -10.285 10.493 -2.969 1.00 93.88 81 GLU A N 1
ATOM 610 C CA . GLU A 1 81 ? -10.940 10.461 -4.280 1.00 93.88 81 GLU A CA 1
ATOM 611 C C . GLU A 1 81 ? -10.956 9.046 -4.876 1.00 93.88 81 GLU A C 1
ATOM 613 O O . GLU A 1 81 ? -11.940 8.642 -5.486 1.00 93.88 81 GLU A O 1
ATOM 618 N N . MET A 1 82 ? -9.895 8.260 -4.663 1.00 94.12 82 MET A N 1
ATOM 619 C CA . MET A 1 82 ? -9.850 6.846 -5.059 1.00 94.12 82 MET A CA 1
ATOM 620 C C . MET A 1 82 ? -10.857 5.994 -4.276 1.00 94.12 82 MET A C 1
ATOM 622 O O . MET A 1 82 ? -11.443 5.088 -4.860 1.00 94.12 82 MET A O 1
ATOM 626 N N . ALA A 1 83 ? -11.086 6.291 -2.990 1.00 86.94 83 ALA A N 1
ATOM 627 C CA . ALA A 1 83 ? -12.129 5.632 -2.203 1.00 86.94 83 ALA A CA 1
ATOM 628 C C . ALA A 1 83 ? -13.529 5.981 -2.734 1.00 86.94 83 ALA A C 1
ATOM 630 O O . ALA A 1 83 ? -14.314 5.074 -3.009 1.00 86.94 83 ALA A O 1
ATOM 631 N N . TRP A 1 84 ? -13.809 7.268 -2.979 1.00 94.00 84 TRP A N 1
ATOM 632 C CA . TRP A 1 84 ? -15.084 7.705 -3.560 1.00 94.00 84 TRP A CA 1
ATOM 633 C C . TRP A 1 84 ? -15.353 7.094 -4.942 1.00 94.00 84 TRP A C 1
ATOM 635 O O . TRP A 1 84 ? -16.476 6.690 -5.221 1.00 94.00 84 TRP A O 1
ATOM 645 N N . LEU A 1 85 ? -14.328 6.965 -5.792 1.00 95.06 85 LEU A N 1
ATOM 646 C CA . LEU A 1 85 ? -14.435 6.310 -7.104 1.00 95.06 85 LEU A CA 1
ATOM 647 C C . LEU A 1 85 ? -14.681 4.788 -7.031 1.00 95.06 85 LEU A C 1
ATOM 649 O O . LEU A 1 85 ? -14.959 4.181 -8.064 1.00 95.06 85 LEU A O 1
ATOM 653 N N . ALA A 1 86 ? -14.571 4.178 -5.849 1.00 89.69 86 ALA A N 1
ATOM 654 C CA . ALA A 1 86 ? -14.929 2.785 -5.573 1.00 89.69 86 ALA A CA 1
ATOM 655 C C . ALA A 1 86 ? -16.252 2.659 -4.782 1.00 89.69 86 ALA A C 1
ATOM 657 O O . ALA A 1 86 ? -16.496 1.628 -4.156 1.00 89.69 86 ALA A O 1
ATOM 658 N N . ASP A 1 87 ? -17.068 3.724 -4.754 1.00 91.88 87 ASP A N 1
ATOM 659 C CA . ASP A 1 87 ? -18.280 3.870 -3.928 1.00 91.88 87 ASP A CA 1
ATOM 660 C C . ASP A 1 87 ? -18.041 3.650 -2.414 1.00 91.88 87 ASP A C 1
ATOM 662 O O . ASP A 1 87 ? -18.971 3.405 -1.637 1.00 91.88 87 ASP A O 1
ATOM 666 N N . ALA A 1 88 ? -16.785 3.754 -1.970 1.00 93.06 88 ALA A N 1
ATOM 667 C CA . ALA A 1 88 ? -16.366 3.591 -0.586 1.00 93.06 88 ALA A CA 1
ATOM 668 C C . ALA A 1 88 ? -16.227 4.950 0.117 1.00 93.06 88 ALA A C 1
ATOM 670 O O . ALA A 1 88 ? -15.982 5.984 -0.503 1.00 93.06 88 ALA A O 1
ATOM 671 N N . THR A 1 89 ? -16.367 4.955 1.441 1.00 92.44 89 THR A N 1
ATOM 672 C CA . THR A 1 89 ? -16.300 6.171 2.262 1.00 92.44 89 THR A CA 1
ATOM 673 C C . THR A 1 89 ? -14.888 6.368 2.827 1.00 92.44 89 THR A C 1
ATOM 675 O O . THR A 1 89 ? -14.443 5.542 3.628 1.00 92.44 89 THR A O 1
ATOM 678 N N . PRO A 1 90 ? -14.162 7.446 2.481 1.00 89.94 90 PRO A N 1
ATOM 679 C CA . PRO A 1 90 ? -12.897 7.773 3.123 1.00 89.94 90 PRO A CA 1
ATOM 680 C C . PRO A 1 90 ? -13.112 8.240 4.571 1.00 89.94 90 PRO A C 1
ATOM 682 O O . PRO A 1 90 ? -13.692 9.295 4.833 1.00 89.94 90 PRO A O 1
ATOM 685 N N . VAL A 1 91 ? -12.596 7.466 5.523 1.00 91.00 91 VAL A N 1
ATOM 686 C CA . VAL A 1 91 ? -12.570 7.785 6.954 1.00 91.00 91 VAL A CA 1
ATOM 687 C C . VAL A 1 91 ? -11.219 8.406 7.281 1.00 91.00 91 VAL A C 1
ATOM 689 O O . VAL A 1 91 ? -10.201 7.726 7.421 1.00 91.00 91 VAL A O 1
ATOM 692 N N . ILE A 1 92 ? -11.210 9.731 7.382 1.00 88.56 92 ILE A N 1
ATOM 693 C CA . ILE A 1 92 ? -9.992 10.493 7.645 1.00 88.56 92 ILE A CA 1
ATOM 694 C C . ILE A 1 92 ? -9.632 10.429 9.133 1.00 88.56 92 ILE A C 1
ATOM 696 O O . ILE A 1 92 ? -10.457 10.758 9.987 1.00 88.56 92 ILE A O 1
ATOM 700 N N . LEU A 1 93 ? -8.384 10.063 9.437 1.00 82.69 93 LEU A N 1
ATOM 701 C CA . LEU A 1 93 ? -7.819 10.066 10.791 1.00 82.69 93 LEU A CA 1
ATOM 702 C C . LEU A 1 93 ? -6.799 11.203 10.934 1.00 82.69 93 LEU A C 1
ATOM 704 O O . LEU A 1 93 ? -5.667 11.047 10.477 1.00 82.69 93 LEU A O 1
ATOM 708 N N . PRO A 1 94 ? -7.154 12.351 11.539 1.00 84.31 94 PRO A N 1
ATOM 709 C CA . PRO A 1 94 ? -6.200 13.426 11.783 1.00 84.31 94 PRO A CA 1
ATOM 710 C C . PRO A 1 94 ? -5.036 12.961 12.663 1.00 84.31 94 PRO A C 1
ATOM 712 O O . PRO A 1 94 ? -5.247 12.338 13.702 1.00 84.31 94 PRO A O 1
ATOM 715 N N . THR A 1 95 ? -3.820 13.312 12.260 1.00 79.44 95 THR A N 1
ATOM 716 C CA . THR A 1 95 ? -2.598 13.194 13.063 1.00 79.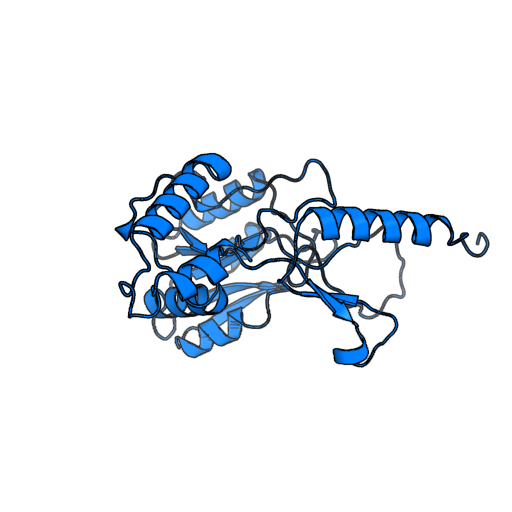44 95 THR A CA 1
ATOM 717 C C . THR A 1 95 ? -2.027 14.589 13.324 1.00 79.44 95 THR A C 1
ATOM 719 O O . THR A 1 95 ? -2.326 15.533 12.587 1.00 79.44 95 THR A O 1
ATOM 722 N N . ASP A 1 96 ? -1.225 14.734 14.378 1.00 75.00 96 ASP A N 1
ATOM 723 C CA . ASP A 1 96 ? -0.683 16.026 14.807 1.00 75.00 96 ASP A CA 1
ATOM 724 C C . ASP A 1 96 ? 0.815 16.156 14.487 1.00 75.00 96 ASP A C 1
ATOM 726 O O . ASP A 1 96 ? 1.559 15.173 14.505 1.00 75.00 96 ASP A O 1
ATOM 730 N N . ILE A 1 97 ? 1.277 17.383 14.232 1.00 74.50 97 ILE A N 1
ATOM 731 C CA . ILE A 1 97 ? 2.694 17.693 14.007 1.00 74.50 97 ILE A CA 1
ATOM 732 C C . ILE A 1 97 ? 3.571 17.333 15.216 1.00 74.50 97 ILE A C 1
ATOM 734 O O . ILE A 1 97 ? 4.714 16.915 15.034 1.00 74.50 97 ILE A O 1
ATOM 738 N N . LEU A 1 98 ? 3.034 17.440 16.436 1.00 73.81 98 LEU A N 1
ATOM 739 C CA . LEU A 1 98 ? 3.714 17.078 17.684 1.00 73.81 98 LEU A CA 1
ATOM 740 C C . LEU A 1 98 ? 4.020 15.575 17.771 1.00 73.81 98 LEU A C 1
ATOM 742 O O . LEU A 1 98 ? 5.005 15.183 18.391 1.00 73.81 98 LEU A O 1
ATOM 746 N N . ASP A 1 99 ? 3.221 14.749 17.095 1.00 71.56 99 ASP A N 1
ATOM 747 C CA . ASP A 1 99 ? 3.400 13.298 16.984 1.00 71.56 99 ASP A CA 1
ATOM 748 C C . ASP A 1 99 ? 4.124 12.900 15.682 1.00 71.56 99 ASP A C 1
ATOM 750 O O . ASP A 1 99 ? 4.043 11.756 15.232 1.00 71.56 99 ASP A O 1
ATOM 754 N N . ASN A 1 100 ? 4.806 13.855 15.035 1.00 70.75 100 ASN A N 1
ATOM 755 C CA . ASN A 1 100 ? 5.383 13.722 13.693 1.00 70.75 100 ASN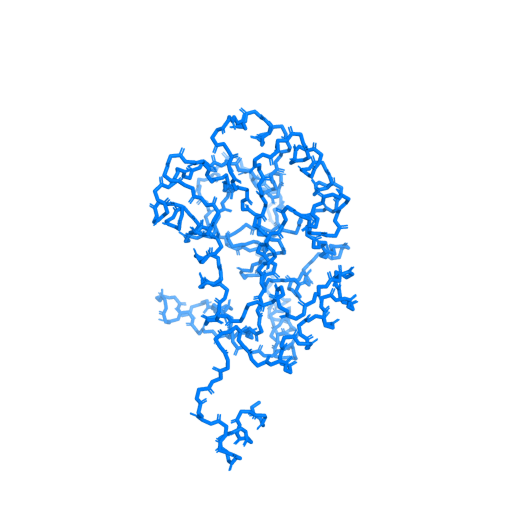 A CA 1
ATOM 756 C C . ASN A 1 100 ? 4.374 13.206 12.655 1.00 70.75 100 ASN A C 1
ATOM 758 O O . ASN A 1 100 ? 4.755 12.489 11.732 1.00 70.75 100 ASN A O 1
ATOM 762 N N . PHE A 1 101 ? 3.092 13.545 12.800 1.00 76.38 101 PHE A N 1
ATOM 763 C CA . PHE A 1 101 ? 1.994 13.094 11.944 1.00 76.38 101 PHE A CA 1
ATOM 764 C C . PHE A 1 101 ? 1.896 11.563 11.770 1.00 76.38 101 PHE A C 1
ATOM 766 O O . PHE A 1 101 ? 1.519 11.059 10.709 1.00 76.38 101 PHE A O 1
ATOM 773 N N . LEU A 1 102 ? 2.287 10.807 12.796 1.00 78.06 102 LEU A N 1
ATOM 774 C CA . LEU A 1 102 ? 2.163 9.354 12.813 1.00 78.06 102 LEU A CA 1
ATOM 775 C C . LEU A 1 102 ? 0.749 8.939 13.245 1.00 78.06 102 LEU A C 1
ATOM 777 O O . LEU A 1 102 ? 0.167 9.525 14.161 1.00 78.06 102 LEU A O 1
ATOM 781 N N . LEU A 1 103 ? 0.190 7.907 12.603 1.00 81.31 103 LEU A N 1
ATOM 782 C CA . LEU A 1 103 ? -1.088 7.327 13.013 1.00 81.31 103 LEU A CA 1
ATOM 783 C C . LEU A 1 103 ? -0.960 6.698 14.404 1.00 81.31 103 LEU A C 1
ATOM 785 O O . LEU A 1 103 ? -0.223 5.730 14.585 1.00 81.31 103 LEU A O 1
ATOM 789 N N . LYS A 1 104 ? -1.738 7.202 15.362 1.00 86.00 104 LYS A N 1
ATOM 790 C CA . LYS A 1 104 ? -1.832 6.623 16.704 1.00 86.00 104 LYS A CA 1
ATOM 791 C C . LYS A 1 104 ? -2.688 5.348 16.700 1.00 86.00 104 LYS A C 1
ATOM 793 O O . LYS A 1 104 ? -3.815 5.407 16.190 1.00 86.00 104 LYS A O 1
ATOM 798 N N . PRO A 1 105 ? -2.232 4.222 17.284 1.00 86.38 105 PRO A N 1
ATOM 799 C CA . PRO A 1 105 ? -2.988 2.967 17.298 1.00 86.38 105 PRO A CA 1
ATOM 800 C C . PRO A 1 105 ? -4.385 3.119 17.919 1.00 86.38 105 PRO A C 1
ATOM 802 O O . PRO A 1 105 ? -5.364 2.602 17.389 1.00 86.38 105 PRO A O 1
ATOM 805 N N . GLU A 1 106 ? -4.529 3.904 18.984 1.00 87.38 106 GLU A N 1
ATOM 806 C CA . GLU A 1 106 ? -5.815 4.183 19.632 1.00 87.38 106 GLU A CA 1
ATOM 807 C C . GLU A 1 106 ? -6.776 5.003 18.750 1.00 87.38 106 GLU A C 1
ATOM 809 O O . GLU A 1 106 ? -7.993 4.808 18.804 1.00 87.38 106 GLU A O 1
ATOM 814 N N . SER A 1 107 ? -6.250 5.873 17.881 1.00 83.56 107 SER A N 1
ATOM 815 C CA . SER A 1 107 ? -7.054 6.636 16.912 1.00 83.56 107 SER A CA 1
ATOM 816 C C . SER A 1 107 ? -7.530 5.770 15.744 1.00 83.56 107 SER A C 1
ATOM 818 O O . SER A 1 107 ? -8.611 6.008 15.210 1.00 83.56 107 SER A O 1
ATOM 820 N N . LEU A 1 108 ? -6.767 4.733 15.385 1.00 82.06 108 LEU A N 1
ATOM 821 C CA . LEU A 1 108 ? -7.214 3.687 14.466 1.00 82.06 108 LEU A CA 1
ATOM 822 C C . LEU A 1 108 ? -8.282 2.800 15.125 1.00 82.06 108 LEU A C 1
ATOM 824 O O . LEU A 1 108 ? -9.391 2.677 14.608 1.00 82.06 108 LEU A O 1
ATOM 828 N N . ALA A 1 109 ? -7.979 2.223 16.292 1.00 82.56 109 ALA A N 1
ATOM 829 C CA . ALA A 1 109 ? -8.860 1.282 16.986 1.00 82.56 109 ALA A CA 1
ATOM 830 C C . ALA A 1 109 ? -10.233 1.882 17.337 1.00 82.56 109 ALA A C 1
ATOM 832 O O . ALA A 1 109 ? -11.247 1.208 17.193 1.00 82.56 109 ALA A O 1
ATOM 833 N N . SER A 1 110 ? -10.287 3.159 17.734 1.00 86.44 110 SER A N 1
ATOM 834 C CA . SER A 1 110 ? -11.542 3.865 18.055 1.00 86.44 110 SER A CA 1
ATOM 835 C C . SER A 1 110 ? -12.426 4.199 16.843 1.00 86.44 110 SER A C 1
ATOM 837 O O . SER A 1 110 ? -13.532 4.714 17.016 1.00 86.44 110 SER A O 1
ATOM 839 N N . ARG A 1 111 ? -11.955 3.935 15.619 1.00 85.00 111 ARG A N 1
ATOM 840 C CA . ARG A 1 111 ? -12.667 4.231 14.364 1.00 85.00 111 ARG A CA 1
ATOM 841 C C . ARG A 1 111 ? -13.024 2.987 13.557 1.00 85.00 111 ARG A C 1
ATOM 843 O O . ARG A 1 111 ? -13.902 3.065 12.699 1.00 85.00 111 ARG A O 1
ATOM 850 N N . LEU A 1 112 ? -12.394 1.855 13.857 1.00 84.50 112 LEU A N 1
ATOM 851 C CA . LEU A 1 112 ? -12.692 0.580 13.221 1.00 84.50 112 LEU A CA 1
ATOM 852 C C . LEU A 1 112 ? -14.092 0.075 13.580 1.00 84.50 112 LEU A C 1
ATOM 854 O O . LEU A 1 112 ? -14.500 0.066 14.739 1.00 84.50 112 LEU A O 1
ATOM 858 N N . ASN A 1 113 ? -14.812 -0.377 12.560 1.00 86.50 113 ASN A N 1
ATOM 859 C CA . ASN A 1 113 ? -16.136 -0.980 12.650 1.00 86.50 113 ASN A CA 1
ATOM 860 C C . ASN A 1 113 ? -16.323 -1.999 11.506 1.00 86.50 113 ASN A C 1
ATOM 862 O O . ASN A 1 113 ? -15.407 -2.230 10.716 1.00 86.50 113 ASN A O 1
ATOM 866 N N . ASP A 1 114 ? -17.504 -2.607 11.396 1.00 85.81 114 ASP A N 1
ATOM 867 C CA . ASP A 1 114 ? -17.765 -3.686 10.432 1.00 85.81 114 ASP A CA 1
ATOM 868 C C . ASP A 1 114 ? -17.639 -3.271 8.954 1.00 85.81 114 ASP A C 1
ATOM 870 O O . ASP A 1 114 ? -17.452 -4.137 8.093 1.00 85.81 114 ASP A O 1
ATOM 874 N N . LYS A 1 115 ? -17.699 -1.968 8.640 1.00 85.25 115 LYS A N 1
ATOM 875 C CA . LYS A 1 115 ? -17.466 -1.424 7.290 1.00 85.25 115 LYS A CA 1
ATOM 876 C C . LYS A 1 115 ? -15.991 -1.199 6.969 1.00 85.25 115 LYS A C 1
ATOM 878 O O . LYS A 1 115 ? -15.645 -1.071 5.797 1.00 85.25 115 LYS A O 1
ATOM 883 N N . SER A 1 116 ? -15.119 -1.125 7.973 1.00 84.19 116 SER A N 1
ATOM 884 C CA . SER A 1 116 ? -13.708 -0.797 7.779 1.00 84.19 116 SER A CA 1
ATOM 885 C C . SER A 1 116 ? -12.998 -1.876 6.962 1.00 84.19 116 SER A C 1
ATOM 887 O O . SER A 1 116 ? -12.858 -3.024 7.392 1.00 84.19 116 SER A O 1
ATOM 889 N N . ARG A 1 117 ? -12.561 -1.500 5.757 1.00 91.38 117 ARG A N 1
ATOM 890 C CA . ARG A 1 117 ? -12.120 -2.440 4.722 1.00 91.38 117 ARG A CA 1
ATOM 891 C C . ARG A 1 117 ? -10.655 -2.298 4.353 1.00 91.38 117 ARG A C 1
ATOM 893 O O . ARG A 1 117 ? -9.971 -3.309 4.202 1.00 91.38 117 ARG A O 1
ATOM 900 N N . LEU A 1 118 ? -10.181 -1.067 4.206 1.00 82.19 118 LEU A N 1
ATOM 901 C CA . LEU A 1 118 ? -8.827 -0.778 3.749 1.00 82.19 118 LEU A CA 1
ATOM 902 C C . LEU A 1 118 ? -8.214 0.325 4.606 1.00 82.19 118 LEU A C 1
ATOM 904 O O . LEU A 1 118 ? -8.798 1.393 4.722 1.00 82.19 118 LEU A O 1
ATOM 908 N N . LEU A 1 119 ? -7.038 0.089 5.174 1.00 83.44 119 LEU A N 1
ATOM 909 C CA . LEU A 1 119 ? -6.193 1.128 5.760 1.00 83.44 119 LEU A CA 1
ATOM 910 C C . LEU A 1 119 ? -5.107 1.497 4.745 1.00 83.44 119 LEU A C 1
ATOM 912 O O . LEU A 1 119 ? -4.374 0.620 4.296 1.00 83.44 119 LEU A O 1
ATOM 916 N N . ILE A 1 120 ? -4.987 2.773 4.388 1.00 84.81 120 ILE A N 1
ATOM 917 C CA . ILE A 1 120 ? -3.902 3.255 3.525 1.00 84.81 120 ILE A CA 1
ATOM 918 C C . ILE A 1 120 ? -2.785 3.821 4.404 1.00 84.81 120 ILE A C 1
ATOM 920 O O . ILE A 1 120 ? -3.003 4.772 5.153 1.00 84.81 120 ILE A O 1
ATOM 924 N N . LEU A 1 121 ? -1.584 3.256 4.293 1.00 78.25 121 LEU A N 1
ATOM 925 C CA . LEU A 1 121 ? -0.356 3.772 4.897 1.00 78.25 121 LEU A CA 1
ATOM 926 C C . LEU A 1 121 ? 0.597 4.215 3.783 1.00 78.25 121 LEU A C 1
ATOM 928 O O . LEU A 1 121 ? 0.744 3.521 2.782 1.00 78.25 121 LEU A O 1
ATOM 932 N N . CYS A 1 122 ? 1.265 5.354 3.965 1.00 76.56 122 CYS A N 1
ATOM 933 C CA . CYS A 1 122 ? 2.329 5.822 3.077 1.00 76.56 122 CYS A CA 1
ATOM 934 C C . CYS A 1 122 ? 3.580 6.071 3.921 1.00 76.56 122 CYS A C 1
ATOM 936 O O . CYS A 1 122 ? 3.564 6.930 4.805 1.00 76.56 122 CYS A O 1
ATOM 938 N N . SER A 1 123 ? 4.623 5.269 3.710 1.00 62.22 123 SER A N 1
ATOM 939 C CA . SER A 1 123 ? 5.844 5.286 4.521 1.00 62.22 123 SER A CA 1
ATOM 940 C C . SER A 1 123 ? 7.016 4.723 3.717 1.00 62.22 123 SER A C 1
ATOM 942 O O . SER A 1 123 ? 6.933 3.562 3.310 1.00 62.22 123 SER A O 1
ATOM 944 N N . PRO A 1 124 ? 8.123 5.471 3.525 1.00 56.47 124 PRO A N 1
ATOM 945 C CA . PRO A 1 124 ? 8.330 6.918 3.747 1.00 56.47 124 PRO A CA 1
ATOM 946 C C . PRO A 1 124 ? 7.495 7.793 2.795 1.00 56.47 124 PRO A C 1
ATOM 948 O O . PRO A 1 124 ? 6.735 7.248 1.997 1.00 56.47 124 PRO A O 1
ATOM 951 N N . SER A 1 125 ? 7.686 9.131 2.790 1.00 57.94 125 SER A N 1
ATOM 952 C CA . SER A 1 125 ? 7.338 9.966 1.619 1.00 57.94 125 SER A CA 1
ATOM 953 C C . SER A 1 125 ? 8.173 11.277 1.406 1.00 57.94 125 SER A C 1
ATOM 955 O O . SER A 1 125 ? 9.307 11.320 1.861 1.00 57.94 125 SER A O 1
ATOM 957 N N . ASN A 1 126 ? 7.775 12.281 0.592 1.00 49.75 126 ASN A N 1
ATOM 958 C CA . ASN A 1 126 ? 8.674 13.299 -0.048 1.00 49.75 126 ASN A CA 1
ATOM 959 C C . ASN A 1 126 ? 7.903 14.593 -0.499 1.00 49.75 126 ASN A C 1
ATOM 961 O O . ASN A 1 126 ? 6.727 14.415 -0.832 1.00 49.75 126 ASN A O 1
ATOM 965 N N . PRO A 1 127 ? 8.458 15.845 -0.633 1.00 47.34 127 PRO A N 1
ATOM 966 C CA . PRO A 1 127 ? 9.865 16.276 -0.818 1.00 47.34 127 PRO A CA 1
ATOM 967 C C . PRO A 1 127 ? 10.517 17.286 0.183 1.00 47.34 127 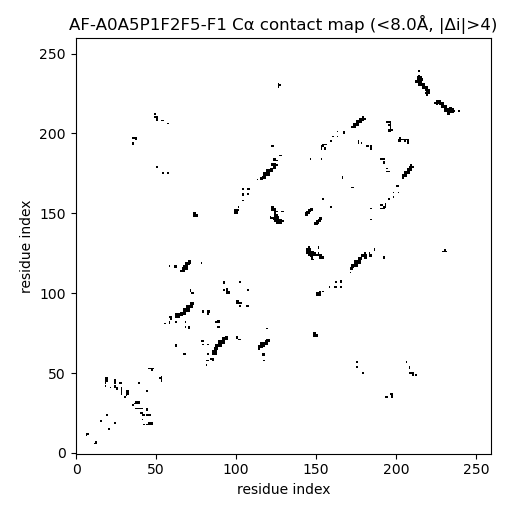PRO A C 1
ATOM 969 O O . PRO A 1 127 ? 10.248 18.483 0.174 1.00 47.34 127 PRO A O 1
ATOM 972 N N . THR A 1 128 ? 11.473 16.765 0.963 1.00 40.50 128 THR A N 1
ATOM 973 C CA . THR A 1 128 ? 12.575 17.376 1.739 1.00 40.50 128 THR A CA 1
ATOM 974 C C . THR A 1 128 ? 12.352 18.498 2.791 1.00 40.50 128 THR A C 1
ATOM 976 O O . THR A 1 128 ? 12.750 19.635 2.558 1.00 40.50 128 THR A O 1
ATOM 979 N N . GLY A 1 129 ? 11.988 18.129 4.033 1.00 35.72 129 GLY A N 1
ATOM 980 C CA . GLY A 1 129 ? 12.756 18.513 5.242 1.00 35.72 129 GLY A CA 1
ATOM 981 C C . GLY A 1 129 ? 12.272 19.674 6.135 1.00 35.72 129 GLY A C 1
ATOM 982 O O . GLY A 1 129 ? 12.603 20.832 5.895 1.00 35.72 129 GLY A O 1
ATOM 983 N N . SER A 1 130 ? 11.665 19.350 7.287 1.00 32.41 130 SER A N 1
ATOM 984 C CA . SER A 1 130 ? 11.627 20.250 8.457 1.00 32.41 130 SER A CA 1
ATOM 985 C C . SER A 1 130 ? 11.878 19.515 9.784 1.00 32.41 130 SER A C 1
ATOM 987 O O . SER A 1 130 ? 11.487 18.357 9.937 1.00 32.41 130 SER A O 1
ATOM 989 N N . VAL A 1 131 ? 12.527 20.202 10.735 1.00 29.30 131 VAL A N 1
ATOM 990 C CA . VAL A 1 131 ? 12.526 19.884 12.176 1.00 29.30 131 VAL A CA 1
ATOM 991 C C . VAL A 1 131 ? 11.787 21.017 12.877 1.00 29.30 131 VAL A C 1
ATOM 993 O O . VAL A 1 131 ? 12.147 22.182 12.701 1.00 29.30 131 VAL A O 1
ATOM 996 N N . ALA A 1 132 ? 10.813 20.705 13.729 1.00 29.94 132 ALA A N 1
ATOM 997 C CA . ALA A 1 132 ? 10.208 21.694 14.616 1.00 29.94 132 ALA A CA 1
ATOM 998 C C . ALA A 1 132 ? 11.097 21.949 15.851 1.00 29.94 132 ALA A C 1
ATOM 1000 O O . ALA A 1 132 ? 10.813 21.493 16.958 1.00 29.94 132 ALA A O 1
ATOM 1001 N N . SER A 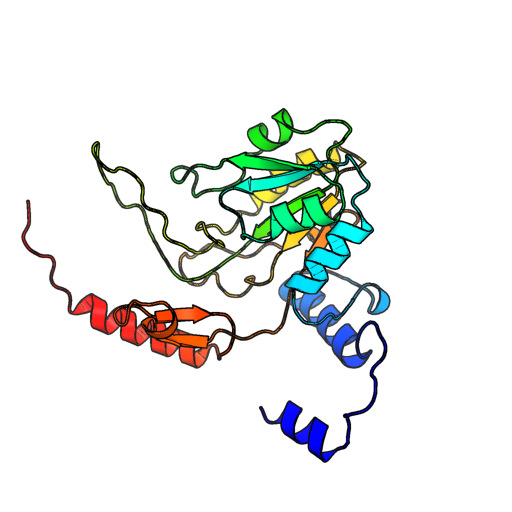1 133 ? 12.182 22.711 15.693 1.00 32.06 133 SER A N 1
ATOM 1002 C CA . SER A 1 133 ? 12.925 23.247 16.840 1.00 32.06 133 SER A CA 1
ATOM 1003 C C . SER A 1 133 ? 12.225 24.499 17.389 1.00 32.06 133 SER A C 1
ATOM 1005 O O . SER A 1 133 ? 12.535 25.603 16.956 1.00 32.06 133 SER A O 1
ATOM 1007 N N . ARG A 1 134 ? 11.300 24.304 18.346 1.00 37.47 134 ARG A N 1
ATOM 1008 C CA . ARG A 1 134 ? 10.617 25.325 19.184 1.00 37.47 134 ARG A CA 1
ATOM 1009 C C . ARG A 1 134 ? 10.058 26.566 18.457 1.00 37.47 134 ARG A C 1
ATOM 1011 O O . ARG A 1 134 ? 10.787 27.515 18.193 1.00 37.47 134 ARG A O 1
ATOM 1018 N N . LEU A 1 135 ? 8.732 26.650 18.325 1.00 28.88 135 LEU A N 1
ATOM 1019 C CA . LEU A 1 135 ? 8.015 27.911 18.071 1.00 28.88 135 LEU A CA 1
ATOM 1020 C C . LEU A 1 135 ? 6.837 28.077 19.046 1.00 28.88 135 LEU A C 1
ATOM 1022 O O . LEU A 1 135 ? 6.376 27.102 19.633 1.00 28.88 135 LEU A O 1
ATOM 1026 N N . ASN A 1 136 ? 6.428 29.327 19.267 1.00 31.22 136 ASN A N 1
ATOM 1027 C CA . ASN A 1 136 ? 5.627 29.789 20.407 1.00 31.22 136 ASN A CA 1
ATOM 1028 C C . ASN A 1 136 ? 4.251 30.375 19.999 1.00 31.22 136 ASN A C 1
ATOM 1030 O O . ASN A 1 136 ? 3.840 30.303 18.842 1.00 31.22 136 ASN A O 1
ATOM 1034 N N . ASP A 1 137 ? 3.531 30.930 20.981 1.00 29.06 137 ASP A N 1
ATOM 1035 C CA . ASP A 1 137 ? 2.060 31.040 21.094 1.00 29.06 137 ASP A CA 1
ATOM 1036 C C . ASP A 1 137 ? 1.263 31.843 20.033 1.00 29.06 137 ASP A C 1
ATOM 1038 O O . ASP A 1 137 ? 0.111 32.204 20.287 1.00 29.06 137 ASP A O 1
ATOM 1042 N N . LYS A 1 138 ? 1.813 32.180 18.855 1.00 29.98 138 LYS A N 1
ATOM 1043 C CA . LYS A 1 138 ? 1.102 32.985 17.830 1.00 29.98 138 LYS A CA 1
ATOM 1044 C C . LYS A 1 138 ? 1.215 32.502 16.376 1.00 29.98 138 LYS A C 1
ATOM 1046 O O . LYS A 1 138 ? 0.953 33.280 15.459 1.00 29.98 138 LYS A O 1
ATOM 1051 N N . SER A 1 139 ? 1.508 31.225 16.134 1.00 24.00 139 SER A N 1
ATOM 1052 C CA . SER A 1 139 ? 1.491 30.667 14.772 1.00 24.00 139 SER A CA 1
ATOM 1053 C C . SER A 1 139 ? 0.088 30.236 14.323 1.00 24.00 139 SER A C 1
ATOM 1055 O O . SER A 1 139 ? -0.463 29.252 14.811 1.00 24.00 139 SER A O 1
ATOM 1057 N N . ARG A 1 140 ? -0.482 30.949 13.341 1.00 25.62 140 ARG A N 1
ATOM 1058 C CA . ARG A 1 140 ? -1.680 30.529 12.591 1.00 25.62 140 ARG A CA 1
ATOM 1059 C C . ARG A 1 140 ? -1.267 29.937 11.242 1.00 25.62 140 ARG A C 1
ATOM 1061 O O . ARG A 1 140 ? -0.775 30.681 10.407 1.00 25.62 140 ARG A O 1
ATOM 1068 N N . LEU A 1 141 ? -1.548 28.644 11.054 1.00 23.86 141 LEU A N 1
ATOM 1069 C CA . LEU A 1 141 ? -1.482 27.863 9.807 1.00 23.86 141 LEU A CA 1
ATOM 1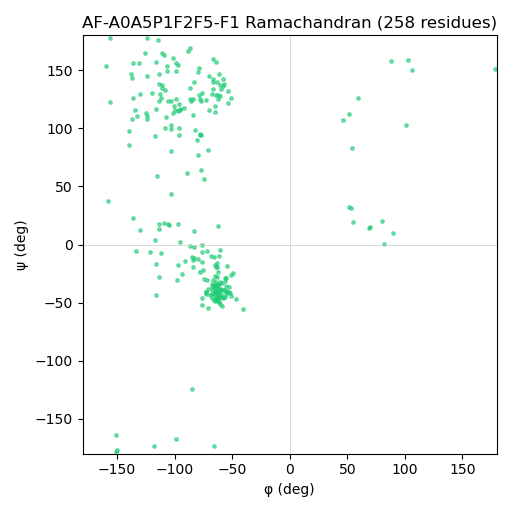070 C C . LEU A 1 141 ? -0.168 27.945 8.998 1.00 23.86 141 LEU A C 1
ATOM 1072 O O . LEU A 1 141 ? 0.113 28.930 8.323 1.00 23.86 141 LEU A O 1
ATOM 1076 N N . LEU A 1 142 ? 0.558 26.826 8.936 1.00 25.88 142 LEU A N 1
ATOM 1077 C CA . LEU A 1 142 ? 1.588 26.586 7.925 1.00 25.88 142 LEU A CA 1
ATOM 1078 C C . LEU A 1 142 ? 1.417 25.173 7.361 1.00 25.88 142 LEU A C 1
ATOM 1080 O O . LEU A 1 142 ? 1.567 24.195 8.087 1.00 25.88 142 LEU A O 1
ATOM 1084 N N . ILE A 1 143 ? 1.103 25.075 6.068 1.00 26.89 143 ILE A N 1
ATOM 1085 C CA . ILE A 1 143 ? 1.098 23.814 5.319 1.00 26.89 143 ILE A CA 1
ATOM 1086 C C . ILE A 1 143 ? 2.366 23.803 4.471 1.00 26.89 143 ILE A C 1
ATOM 1088 O O . ILE A 1 143 ? 2.425 24.469 3.439 1.00 26.89 143 ILE A O 1
ATOM 1092 N N . LEU A 1 144 ? 3.376 23.051 4.902 1.00 23.75 144 LEU A N 1
ATOM 1093 C CA . LEU A 1 144 ? 4.521 22.691 4.071 1.00 23.75 144 LEU A CA 1
ATOM 1094 C C . LEU A 1 144 ? 4.867 21.218 4.257 1.00 23.75 144 LEU A C 1
ATOM 1096 O O . LEU A 1 144 ? 4.476 20.582 5.231 1.00 23.75 144 LEU A O 1
ATOM 1100 N N . CYS A 1 145 ? 5.518 20.689 3.232 1.00 31.41 145 CYS A N 1
ATOM 1101 C CA . CYS A 1 145 ? 5.432 19.297 2.834 1.00 31.41 145 CYS A CA 1
ATOM 1102 C C . CYS A 1 145 ? 6.774 18.583 3.111 1.00 31.41 145 CYS A C 1
ATOM 1104 O O . CYS A 1 145 ? 7.788 19.144 2.698 1.00 31.41 145 CYS A O 1
ATOM 1106 N N . SER A 1 146 ? 6.782 17.369 3.706 1.00 33.12 146 SER A N 1
ATOM 1107 C CA . SER A 1 146 ? 7.833 16.303 3.642 1.00 33.12 146 SER A CA 1
ATOM 1108 C C . SER A 1 146 ? 8.774 15.994 4.833 1.00 33.12 146 SER A C 1
ATOM 1110 O O . SER A 1 146 ? 9.275 16.926 5.469 1.00 33.12 146 SER A O 1
ATOM 1112 N N . PRO A 1 147 ? 9.248 14.719 5.004 1.00 42.34 147 PRO A N 1
ATOM 1113 C CA . PRO A 1 147 ? 8.983 13.468 4.244 1.00 42.34 147 PRO A CA 1
ATOM 1114 C C . PRO A 1 147 ? 7.818 12.565 4.660 1.00 42.34 147 PRO A C 1
ATOM 1116 O O . PRO A 1 147 ? 7.973 11.361 4.838 1.00 42.34 147 PRO A O 1
ATOM 1119 N N . SER A 1 148 ? 6.600 13.103 4.603 1.00 46.09 148 SER A N 1
ATOM 1120 C CA . SER A 1 148 ? 5.519 12.371 3.936 1.00 46.09 148 SER A CA 1
ATOM 1121 C C . SER A 1 148 ? 4.890 13.219 2.820 1.00 46.09 148 SER A C 1
ATOM 1123 O O . SER A 1 148 ? 5.311 14.355 2.611 1.00 46.09 148 SER A O 1
ATOM 1125 N N . ASN A 1 149 ? 3.923 12.692 2.072 1.00 52.53 149 ASN A N 1
ATOM 1126 C CA . ASN A 1 149 ? 3.149 13.442 1.085 1.00 52.53 149 ASN A CA 1
ATOM 1127 C C . ASN A 1 149 ? 1.785 13.728 1.728 1.00 52.53 149 ASN A C 1
ATOM 1129 O O . ASN A 1 149 ? 0.852 12.966 1.477 1.00 52.53 149 ASN A O 1
ATOM 1133 N N . PRO A 1 150 ? 1.668 14.752 2.603 1.00 48.81 150 PRO A N 1
ATOM 1134 C CA . PRO A 1 150 ? 2.598 15.872 2.787 1.00 48.81 150 PRO A CA 1
ATOM 1135 C C . PRO A 1 150 ? 3.364 15.960 4.129 1.00 48.81 150 PRO A C 1
ATOM 1137 O O . PRO A 1 150 ? 3.916 17.011 4.414 1.00 48.81 150 PRO A O 1
ATOM 1140 N N . THR A 1 151 ? 3.409 14.947 4.998 1.00 54.53 151 THR A N 1
ATOM 1141 C CA . THR A 1 151 ? 3.886 15.110 6.396 1.00 54.53 151 THR A CA 1
ATOM 1142 C C . THR A 1 151 ? 5.407 15.007 6.604 1.00 54.53 151 THR A C 1
ATOM 1144 O O . THR A 1 151 ? 6.141 15.759 5.979 1.00 54.53 151 THR A O 1
ATOM 1147 N N . GLY A 1 152 ? 5.934 14.127 7.464 1.00 61.44 152 GLY A N 1
ATOM 1148 C CA . GLY A 1 152 ? 7.371 14.049 7.798 1.00 61.44 152 GLY A CA 1
ATOM 1149 C C . GLY A 1 152 ? 7.976 12.641 7.793 1.00 61.44 152 GLY A C 1
ATOM 1150 O O . GLY A 1 152 ? 9.170 12.473 8.025 1.00 61.44 152 GLY A O 1
ATOM 1151 N N . SER A 1 153 ? 7.139 11.629 7.610 1.00 66.56 153 SER A N 1
ATOM 1152 C CA . SER A 1 153 ? 7.126 10.524 8.554 1.00 66.56 153 SER A CA 1
ATOM 1153 C C . SER A 1 153 ? 7.539 9.197 7.926 1.00 66.56 153 SER A C 1
ATOM 1155 O O . SER A 1 153 ? 6.834 8.638 7.088 1.00 66.56 153 SER A O 1
ATOM 1157 N N . VAL A 1 154 ? 8.652 8.650 8.415 1.00 72.56 154 VAL A N 1
ATOM 1158 C CA . VAL A 1 154 ? 8.931 7.211 8.352 1.00 72.56 154 VAL A CA 1
ATOM 1159 C C . VAL A 1 154 ? 8.287 6.588 9.584 1.00 72.56 154 VAL A C 1
ATOM 1161 O O . VAL A 1 154 ? 8.554 7.034 10.702 1.00 72.56 154 VAL A O 1
ATOM 1164 N N . TYR A 1 155 ? 7.431 5.586 9.405 1.00 78.81 155 TYR A N 1
ATOM 1165 C CA . TYR A 1 155 ? 6.830 4.891 10.540 1.00 78.81 155 TYR A CA 1
ATOM 1166 C C . TYR A 1 155 ? 7.872 3.997 11.232 1.00 78.81 155 TYR A C 1
ATOM 1168 O O . TYR A 1 155 ? 8.438 3.119 10.580 1.00 78.81 155 TYR A O 1
ATOM 1176 N N . PRO A 1 156 ? 8.114 4.148 12.549 1.00 84.50 156 PRO A N 1
ATOM 1177 C CA . PRO A 1 156 ? 8.985 3.233 13.279 1.00 84.50 156 PRO A CA 1
ATOM 1178 C C . PRO A 1 156 ? 8.401 1.818 13.283 1.00 84.50 156 PRO A C 1
ATOM 1180 O O . PRO A 1 156 ? 7.203 1.652 13.517 1.00 84.50 156 PRO A O 1
ATOM 1183 N N . LYS A 1 157 ? 9.245 0.791 13.127 1.00 86.44 157 LYS A N 1
ATOM 1184 C CA . LYS A 1 157 ? 8.827 -0.623 13.126 1.00 86.44 157 LYS A CA 1
ATOM 1185 C C . LYS A 1 157 ? 7.872 -0.980 14.274 1.00 86.44 157 LYS A C 1
ATOM 1187 O O . LYS A 1 157 ? 6.819 -1.552 14.022 1.00 86.44 157 LYS A O 1
ATOM 1192 N N . LYS A 1 158 ? 8.182 -0.558 15.508 1.00 88.88 158 LYS A N 1
ATOM 1193 C CA . LYS A 1 158 ? 7.334 -0.784 16.699 1.00 88.88 158 LYS A CA 1
ATOM 1194 C C . LYS A 1 158 ? 5.912 -0.225 16.539 1.00 88.88 158 LYS A C 1
ATOM 1196 O O . LYS A 1 158 ? 4.953 -0.863 16.955 1.00 88.88 158 LYS A O 1
ATOM 1201 N N . LEU A 1 159 ? 5.762 0.946 15.917 1.00 84.38 159 LEU A N 1
ATOM 1202 C CA . LEU A 1 159 ? 4.445 1.530 15.661 1.00 84.38 159 LEU A CA 1
ATOM 1203 C C . LEU A 1 159 ? 3.687 0.748 14.579 1.00 84.38 159 LEU A C 1
ATOM 1205 O O . LEU A 1 159 ? 2.482 0.543 14.696 1.00 84.38 159 LEU A O 1
ATOM 1209 N N . LEU A 1 160 ? 4.384 0.272 13.542 1.00 86.00 160 LEU A N 1
ATOM 1210 C CA . LEU A 1 160 ? 3.771 -0.603 12.541 1.00 86.00 160 LEU A CA 1
ATOM 1211 C C . LEU A 1 160 ? 3.361 -1.957 13.141 1.00 86.00 160 LEU A C 1
ATOM 1213 O O . LEU A 1 160 ? 2.321 -2.484 12.765 1.00 86.00 160 LEU A O 1
ATOM 1217 N N . GLU A 1 161 ? 4.121 -2.496 14.097 1.00 92.19 161 GLU A N 1
ATOM 1218 C CA . GLU A 1 161 ? 3.768 -3.708 14.851 1.00 92.19 161 GLU A CA 1
ATOM 1219 C C . GLU A 1 161 ? 2.491 -3.506 15.688 1.00 92.19 161 GLU A C 1
ATOM 1221 O O . GLU A 1 161 ? 1.601 -4.358 15.640 1.00 92.19 161 GLU A O 1
ATOM 1226 N N . GLU A 1 162 ? 2.353 -2.359 16.364 1.00 90.06 162 GLU A N 1
ATOM 1227 C CA . GLU A 1 162 ? 1.147 -1.963 17.115 1.00 90.06 162 GLU A CA 1
ATOM 1228 C C . GLU A 1 162 ? -0.077 -1.756 16.196 1.00 90.06 162 GLU A C 1
ATOM 1230 O O . GLU A 1 162 ? -1.186 -2.190 16.520 1.00 90.06 162 GLU A O 1
ATOM 1235 N N . ILE A 1 163 ? 0.111 -1.160 15.012 1.00 84.50 163 ILE A N 1
ATOM 1236 C CA . ILE A 1 163 ? -0.934 -1.053 13.977 1.00 84.50 163 ILE A CA 1
ATOM 1237 C C . ILE A 1 163 ? -1.303 -2.445 13.440 1.00 84.50 163 ILE A C 1
ATOM 1239 O O . ILE A 1 163 ? -2.485 -2.762 13.303 1.00 84.50 163 ILE A O 1
ATOM 1243 N N . ALA A 1 164 ? -0.322 -3.313 13.188 1.00 90.75 164 ALA A N 1
ATOM 1244 C CA . ALA A 1 164 ? -0.551 -4.681 12.734 1.00 90.75 164 ALA A CA 1
ATOM 1245 C C . ALA A 1 164 ? -1.301 -5.523 13.786 1.00 90.75 164 ALA A C 1
ATOM 1247 O O . ALA A 1 164 ? -2.162 -6.322 13.423 1.00 90.75 164 ALA A O 1
ATOM 1248 N N . ASP A 1 165 ? -1.059 -5.306 15.084 1.00 92.81 165 ASP A N 1
ATOM 1249 C CA . ASP A 1 165 ? -1.825 -5.923 16.181 1.00 92.81 165 ASP A CA 1
ATOM 1250 C C . ASP A 1 165 ? -3.297 -5.518 16.198 1.00 92.81 165 ASP A C 1
ATOM 1252 O O . ASP A 1 165 ? -4.143 -6.274 16.685 1.00 92.81 165 ASP A O 1
ATOM 1256 N N . ILE A 1 166 ? -3.620 -4.333 15.686 1.00 87.19 166 ILE A N 1
ATOM 1257 C CA . ILE A 1 166 ? -5.001 -3.926 15.448 1.00 87.19 166 ILE A CA 1
ATOM 1258 C C . ILE A 1 166 ? -5.516 -4.628 14.190 1.00 87.19 166 ILE A C 1
ATOM 1260 O O . ILE A 1 166 ? -6.521 -5.326 14.269 1.00 87.19 166 ILE A O 1
ATOM 1264 N N . VAL A 1 167 ? -4.808 -4.544 13.057 1.00 84.56 167 VAL A N 1
ATOM 1265 C CA . VAL A 1 167 ? -5.239 -5.155 11.783 1.00 84.56 167 VAL A CA 1
ATOM 1266 C C . VAL A 1 167 ? -5.533 -6.656 11.923 1.00 84.56 167 VAL A C 1
ATOM 1268 O O . VAL A 1 167 ? -6.564 -7.119 11.435 1.00 84.56 167 VAL A O 1
ATOM 1271 N N . ARG A 1 168 ? -4.710 -7.414 12.667 1.00 90.75 168 ARG A N 1
ATOM 1272 C CA . ARG A 1 168 ? -4.932 -8.851 12.945 1.00 90.75 168 ARG A CA 1
ATOM 1273 C C . ARG A 1 168 ? -6.288 -9.152 13.600 1.00 90.75 168 ARG A C 1
ATOM 1275 O O . ARG A 1 168 ? -6.822 -10.238 13.392 1.00 90.75 168 ARG A O 1
ATOM 1282 N N . LYS A 1 169 ? -6.853 -8.216 14.371 1.00 90.31 169 LYS A N 1
ATOM 1283 C CA . LYS A 1 169 ? -8.130 -8.381 15.095 1.00 90.31 169 LYS A CA 1
ATOM 1284 C C . LYS A 1 169 ? -9.364 -8.119 14.228 1.00 90.31 169 LYS A C 1
ATOM 1286 O O . LYS A 1 169 ? -10.464 -8.457 14.652 1.00 90.31 169 LYS A O 1
ATOM 1291 N N . HIS A 1 170 ? -9.203 -7.555 13.028 1.00 87.69 170 HIS A N 1
ATOM 1292 C CA . HIS A 1 170 ? -10.305 -7.202 12.129 1.00 87.69 170 HIS A CA 1
ATOM 1293 C C . HIS A 1 170 ? -10.204 -8.007 10.820 1.00 87.69 170 HIS A C 1
ATOM 1295 O O . HIS A 1 170 ? -9.537 -7.573 9.883 1.00 87.69 170 HIS A O 1
ATOM 1301 N N . PRO A 1 171 ? -10.877 -9.172 10.700 1.00 83.94 171 PRO A N 1
ATOM 1302 C CA . PRO A 1 171 ? -10.673 -10.095 9.582 1.00 83.94 171 PRO A CA 1
ATOM 1303 C C . PRO A 1 171 ? -10.892 -9.496 8.187 1.00 83.94 171 PRO A C 1
ATOM 1305 O O . PRO A 1 171 ? -10.203 -9.916 7.257 1.00 83.94 171 PRO A O 1
ATOM 1308 N N . ARG A 1 172 ? -11.805 -8.518 8.046 1.00 86.62 172 ARG A N 1
ATOM 1309 C CA . ARG A 1 172 ? -12.093 -7.808 6.783 1.00 86.62 172 ARG A CA 1
ATOM 1310 C C . ARG A 1 172 ? -11.034 -6.773 6.390 1.00 86.62 172 ARG A C 1
ATOM 1312 O O . ARG A 1 172 ? -10.988 -6.419 5.210 1.00 86.62 172 ARG A O 1
ATOM 1319 N N . LEU A 1 173 ? -10.239 -6.283 7.345 1.00 85.62 173 LEU A N 1
ATOM 1320 C CA . LEU A 1 173 ? -9.325 -5.163 7.145 1.00 85.62 173 LEU A CA 1
ATOM 1321 C C . LEU A 1 173 ? -8.064 -5.618 6.403 1.00 85.62 173 LEU A C 1
ATOM 1323 O O . LEU A 1 173 ? -7.365 -6.547 6.821 1.00 85.62 173 LEU A O 1
ATOM 1327 N N . LEU A 1 174 ? -7.798 -4.929 5.299 1.00 91.00 174 LEU A N 1
ATOM 1328 C CA . LEU A 1 174 ? -6.577 -5.010 4.507 1.00 91.00 174 LEU A CA 1
ATOM 1329 C C . LEU A 1 174 ? -5.769 -3.722 4.679 1.00 91.00 174 LEU A C 1
ATOM 1331 O O . LEU A 1 174 ? -6.309 -2.690 5.087 1.00 91.00 174 LEU A O 1
ATOM 1335 N N . VAL A 1 175 ? -4.489 -3.767 4.322 1.00 89.56 175 VAL A N 1
ATOM 1336 C CA . VAL A 1 175 ? -3.613 -2.591 4.298 1.00 89.56 175 VAL A CA 1
ATOM 1337 C C . VAL A 1 175 ? -3.093 -2.362 2.888 1.00 89.56 175 VAL A C 1
ATOM 1339 O O . VAL A 1 175 ? -2.575 -3.279 2.258 1.00 89.56 175 VAL A O 1
ATOM 1342 N N . LEU A 1 176 ? -3.208 -1.134 2.391 1.00 94.75 176 LEU A N 1
ATOM 1343 C CA . LEU A 1 176 ? -2.458 -0.674 1.229 1.00 94.75 176 LEU A CA 1
ATOM 1344 C C . LEU A 1 176 ? -1.220 0.050 1.751 1.00 94.75 176 LEU A C 1
ATOM 1346 O O . LEU A 1 176 ? -1.345 1.070 2.427 1.00 94.75 176 LEU A O 1
ATOM 1350 N N . SER A 1 177 ? -0.045 -0.497 1.457 1.00 90.88 177 SER A N 1
ATOM 1351 C CA . SER A 1 177 ? 1.243 0.059 1.870 1.00 90.88 177 SER A CA 1
ATOM 1352 C C . SER A 1 177 ? 1.871 0.745 0.661 1.00 90.88 177 SER A C 1
ATOM 1354 O O . SER A 1 177 ? 2.398 0.076 -0.228 1.00 90.88 177 SER A O 1
ATOM 1356 N N . ASP A 1 178 ? 1.746 2.069 0.575 1.00 87.94 178 ASP A N 1
ATOM 1357 C CA . ASP A 1 178 ? 2.418 2.873 -0.446 1.00 87.94 178 ASP A CA 1
ATOM 1358 C C . ASP A 1 178 ? 3.855 3.160 0.002 1.00 87.94 178 ASP A C 1
ATOM 1360 O O . ASP A 1 178 ? 4.129 4.043 0.820 1.00 87.94 178 ASP A O 1
ATOM 1364 N N . GLU A 1 179 ? 4.768 2.359 -0.536 1.00 87.81 179 GLU A N 1
ATOM 1365 C CA . GLU A 1 179 ? 6.192 2.331 -0.213 1.00 87.81 179 GLU A CA 1
ATOM 1366 C C . GLU A 1 179 ? 7.023 2.966 -1.342 1.00 87.81 179 GLU A C 1
ATOM 1368 O O . GLU A 1 179 ? 8.237 2.792 -1.403 1.00 87.81 179 GLU A O 1
ATOM 1373 N N . ILE A 1 180 ? 6.393 3.748 -2.236 1.00 81.88 180 ILE A N 1
ATOM 1374 C CA . ILE A 1 180 ? 7.041 4.393 -3.395 1.00 81.88 180 ILE A CA 1
ATOM 1375 C C . ILE A 1 180 ? 8.263 5.252 -3.035 1.00 81.88 180 ILE A C 1
ATOM 1377 O O . ILE A 1 180 ? 9.076 5.540 -3.905 1.00 81.88 180 ILE A O 1
ATOM 1381 N N . TYR A 1 181 ? 8.420 5.660 -1.776 1.00 75.25 181 TYR A N 1
ATOM 1382 C CA . TYR A 1 181 ? 9.549 6.458 -1.300 1.00 75.25 181 TYR A CA 1
ATOM 1383 C C . TYR A 1 181 ? 10.522 5.683 -0.398 1.00 75.25 181 TYR A C 1
ATOM 1385 O O . TYR A 1 181 ? 11.306 6.315 0.310 1.00 75.25 181 TYR A O 1
ATOM 1393 N N . GLU A 1 182 ? 10.510 4.344 -0.414 1.00 76.62 182 GLU A N 1
ATOM 1394 C CA . GLU A 1 182 ? 11.337 3.481 0.457 1.00 76.62 182 GLU A CA 1
ATOM 1395 C C . GLU A 1 182 ? 12.832 3.827 0.469 1.00 76.62 182 GLU A C 1
ATOM 1397 O O . GLU A 1 182 ? 13.499 3.579 1.463 1.00 76.62 182 GLU A O 1
ATOM 1402 N N . HIS A 1 183 ? 13.362 4.425 -0.603 1.00 75.12 183 HIS A N 1
ATOM 1403 C CA . HIS A 1 183 ? 14.768 4.817 -0.717 1.00 75.12 183 HIS A CA 1
ATOM 1404 C C . HIS A 1 183 ? 15.046 6.287 -0.346 1.00 75.12 183 HIS A C 1
ATOM 1406 O O . HIS A 1 183 ? 16.182 6.735 -0.478 1.00 75.12 183 HIS A O 1
ATOM 1412 N N . ILE A 1 184 ? 14.047 7.072 0.083 1.00 63.72 184 ILE A N 1
ATOM 1413 C CA . ILE A 1 184 ? 14.181 8.519 0.353 1.00 63.72 184 ILE A CA 1
ATOM 1414 C C . ILE A 1 184 ? 13.962 8.845 1.839 1.00 63.72 184 ILE A C 1
ATOM 1416 O O . ILE A 1 184 ? 13.116 9.654 2.208 1.00 63.72 184 ILE A O 1
ATOM 1420 N N . TYR A 1 185 ? 14.777 8.246 2.706 1.00 59.03 185 TYR A N 1
ATOM 1421 C CA . TYR A 1 185 ? 14.766 8.490 4.159 1.00 59.03 185 TYR A CA 1
ATOM 1422 C C . TYR A 1 185 ? 16.047 9.177 4.681 1.00 59.03 185 TYR A C 1
ATOM 1424 O O . TYR A 1 185 ? 16.310 9.220 5.879 1.00 59.03 185 TYR A O 1
ATOM 1432 N N . TYR A 1 186 ? 16.833 9.788 3.784 1.00 49.56 186 TYR A N 1
ATOM 1433 C CA . TYR A 1 186 ? 18.179 10.338 4.037 1.00 49.56 186 TYR A CA 1
ATOM 1434 C C . TYR A 1 186 ? 18.311 11.454 5.096 1.00 49.56 186 TYR A C 1
ATOM 1436 O O . TYR A 1 186 ? 19.427 11.906 5.347 1.00 49.56 186 TYR A O 1
ATOM 1444 N N . ILE A 1 187 ? 17.216 11.959 5.672 1.00 46.16 187 ILE A N 1
ATOM 1445 C CA . ILE A 1 187 ? 17.234 13.195 6.476 1.00 46.16 187 ILE A CA 1
ATOM 1446 C C . ILE A 1 187 ? 17.418 12.921 7.982 1.00 46.16 187 ILE A C 1
ATOM 1448 O O . ILE A 1 187 ? 17.978 13.771 8.671 1.00 46.16 187 ILE A O 1
ATOM 1452 N N . TYR A 1 188 ? 17.046 11.737 8.490 1.00 48.25 188 TYR A N 1
ATOM 1453 C CA . TYR A 1 188 ? 17.113 11.429 9.930 1.00 48.25 188 TYR A CA 1
ATOM 1454 C C . TYR A 1 188 ? 17.601 10.003 10.235 1.00 48.25 188 TYR A C 1
ATOM 1456 O O . TYR A 1 188 ? 16.784 9.116 10.467 1.00 48.25 188 TYR A O 1
ATOM 1464 N N . PRO A 1 189 ? 18.919 9.748 10.314 1.00 49.34 189 PRO A N 1
ATOM 1465 C CA . PRO A 1 189 ? 19.426 8.542 10.967 1.00 49.34 189 PRO A CA 1
ATOM 1466 C C . PRO A 1 189 ? 18.950 8.493 12.436 1.00 49.34 189 PRO A C 1
ATOM 1468 O O . PRO A 1 189 ? 19.024 9.527 13.107 1.00 49.34 189 PRO A O 1
ATOM 1471 N N . PRO A 1 190 ? 18.491 7.343 12.971 1.00 57.25 190 PRO A N 1
ATOM 1472 C CA . PRO A 1 190 ? 18.527 5.996 12.397 1.00 57.25 190 PRO A CA 1
ATOM 1473 C C . PRO A 1 190 ? 17.164 5.529 11.834 1.00 57.25 190 PRO A C 1
ATOM 1475 O O . PRO A 1 190 ? 16.742 4.409 12.105 1.00 57.25 190 PRO A O 1
ATOM 1478 N N . ALA A 1 191 ? 16.426 6.371 11.105 1.00 64.44 191 ALA A N 1
ATOM 1479 C CA . ALA A 1 191 ? 15.201 5.927 10.439 1.00 64.44 191 ALA A 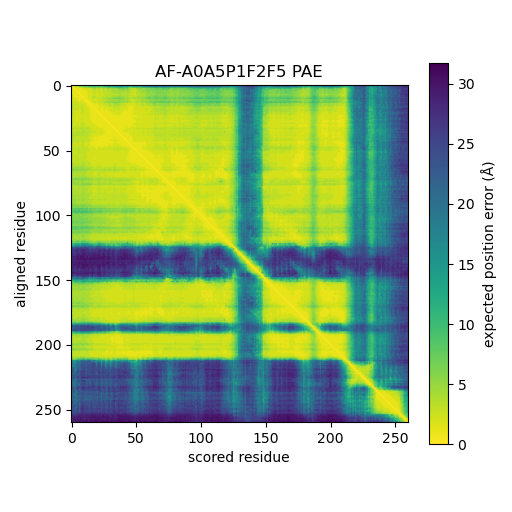CA 1
ATOM 1480 C C . ALA A 1 191 ? 15.525 4.872 9.368 1.00 64.44 191 ALA A C 1
ATOM 1482 O O . ALA A 1 191 ? 16.365 5.101 8.499 1.00 64.44 191 ALA A O 1
ATOM 1483 N N . GLU A 1 192 ? 14.828 3.741 9.421 1.00 76.75 192 GLU A N 1
ATOM 1484 C CA . GLU A 1 192 ? 14.908 2.644 8.457 1.00 76.75 192 GLU A CA 1
ATOM 1485 C C . GLU A 1 192 ? 13.508 2.369 7.906 1.00 76.75 192 GLU A C 1
ATOM 1487 O O . GLU A 1 192 ? 12.514 2.488 8.630 1.00 76.75 192 GLU A O 1
ATOM 1492 N N . HIS A 1 193 ? 13.414 2.001 6.626 1.00 83.12 193 HIS A N 1
ATOM 1493 C CA . HIS A 1 193 ? 12.151 1.532 6.061 1.00 83.12 193 HIS A CA 1
ATOM 1494 C C . HIS A 1 193 ? 11.790 0.154 6.630 1.00 83.12 193 HIS A C 1
ATOM 1496 O O . HIS A 1 193 ? 12.653 -0.685 6.872 1.00 83.12 193 HIS A O 1
ATOM 1502 N N . THR A 1 194 ? 10.501 -0.101 6.829 1.00 87.88 194 THR A N 1
ATOM 1503 C CA . THR A 1 194 ? 9.971 -1.424 7.174 1.00 87.88 194 THR A CA 1
ATOM 1504 C C . THR A 1 194 ? 8.722 -1.651 6.342 1.00 87.88 194 THR A C 1
ATOM 1506 O O . THR A 1 194 ? 7.683 -1.043 6.598 1.00 87.88 194 THR A O 1
ATOM 1509 N N . SER A 1 195 ? 8.815 -2.536 5.350 1.00 91.19 195 SER A N 1
ATOM 1510 C CA . SER A 1 195 ? 7.665 -2.913 4.531 1.00 91.19 195 SER A CA 1
ATOM 1511 C C . SER A 1 195 ? 6.592 -3.570 5.384 1.00 91.19 195 SER A C 1
ATOM 1513 O O . SER A 1 195 ? 6.873 -4.528 6.109 1.00 91.19 195 SER A O 1
ATOM 1515 N N . PHE A 1 196 ? 5.352 -3.095 5.292 1.00 91.69 196 PHE A N 1
ATOM 1516 C CA . PHE A 1 196 ? 4.298 -3.521 6.218 1.00 91.69 196 PHE A CA 1
ATOM 1517 C C . PHE A 1 196 ? 3.965 -5.019 6.083 1.00 91.69 196 PHE A C 1
ATOM 1519 O O . PHE A 1 196 ? 3.719 -5.703 7.076 1.00 91.69 196 PHE A O 1
ATOM 1526 N N . ALA A 1 197 ? 4.088 -5.560 4.866 1.00 95.50 197 ALA A N 1
ATOM 1527 C CA . ALA A 1 197 ? 3.928 -6.983 4.561 1.00 95.50 197 ALA A CA 1
ATOM 1528 C C . ALA A 1 197 ? 4.959 -7.905 5.251 1.00 95.50 197 ALA A C 1
ATOM 1530 O O . ALA A 1 197 ? 4.741 -9.113 5.303 1.00 95.50 197 ALA A O 1
ATOM 1531 N N . SER A 1 198 ? 6.071 -7.364 5.776 1.00 96.69 198 SER A N 1
ATOM 1532 C CA . SER A 1 198 ? 7.113 -8.147 6.470 1.00 96.69 198 SER A CA 1
ATOM 1533 C C . SER A 1 198 ? 6.745 -8.480 7.921 1.00 96.69 198 SER A C 1
ATOM 1535 O O . SER A 1 198 ? 7.403 -9.299 8.565 1.00 96.69 198 SER A O 1
ATOM 1537 N N . LEU A 1 199 ? 5.698 -7.844 8.454 1.00 94.50 199 LEU A N 1
ATOM 1538 C CA . LEU A 1 199 ? 5.261 -8.032 9.831 1.00 94.50 199 LEU A CA 1
ATOM 1539 C C . LEU A 1 199 ? 4.442 -9.330 9.984 1.00 94.50 199 LEU A C 1
ATOM 1541 O O . LEU A 1 199 ? 3.711 -9.711 9.065 1.00 94.50 199 LEU A O 1
ATOM 1545 N N . PRO A 1 200 ? 4.498 -10.010 11.148 1.00 97.44 200 PRO A N 1
ATOM 1546 C CA . PRO A 1 200 ? 3.817 -11.291 11.350 1.00 97.44 200 PRO A CA 1
ATOM 1547 C C . PRO A 1 200 ? 2.314 -11.258 11.012 1.00 97.44 200 PRO A C 1
ATOM 1549 O O . PRO A 1 200 ? 1.552 -10.480 11.588 1.00 97.44 200 PRO A O 1
ATOM 1552 N N . GLY A 1 201 ? 1.876 -12.113 10.082 1.00 95.50 201 GLY A N 1
ATOM 1553 C CA . GLY A 1 201 ? 0.475 -12.203 9.636 1.00 95.50 201 GLY A CA 1
ATOM 1554 C C . GLY A 1 201 ? -0.040 -11.001 8.831 1.00 95.50 201 GLY A C 1
ATOM 1555 O O . GLY A 1 201 ? -1.253 -10.828 8.708 1.00 95.50 201 GLY A O 1
ATOM 1556 N N . MET A 1 202 ? 0.848 -10.123 8.341 1.00 96.81 202 MET A N 1
ATOM 1557 C CA . MET A 1 202 ? 0.485 -9.016 7.443 1.00 96.81 202 MET A CA 1
ATOM 1558 C C . MET A 1 202 ? 0.707 -9.341 5.960 1.00 96.81 202 MET A C 1
ATOM 1560 O O . MET A 1 202 ? 0.118 -8.662 5.120 1.00 96.81 202 MET A O 1
ATOM 1564 N N . TRP A 1 203 ? 1.499 -10.362 5.607 1.00 97.31 203 TRP A N 1
ATOM 1565 C CA . TRP A 1 203 ? 1.765 -10.732 4.206 1.00 97.31 203 TRP A CA 1
ATOM 1566 C C . TRP A 1 203 ? 0.467 -11.020 3.438 1.00 97.31 203 TRP A C 1
ATOM 1568 O O . TRP A 1 203 ? 0.241 -10.473 2.363 1.00 97.31 203 TRP A O 1
ATOM 1578 N N . GLU A 1 204 ? -0.446 -11.786 4.040 1.00 95.25 204 GLU A N 1
ATOM 1579 C CA . GLU A 1 204 ? -1.752 -12.139 3.475 1.00 95.25 204 GLU A CA 1
ATOM 1580 C C . GLU A 1 204 ? -2.798 -11.007 3.539 1.00 95.25 204 GLU A C 1
ATOM 1582 O O . GLU A 1 204 ? -3.932 -11.182 3.094 1.00 95.25 204 GLU A O 1
ATOM 1587 N N . ARG A 1 205 ? -2.433 -9.843 4.099 1.00 91.56 205 ARG A N 1
ATOM 1588 C CA . ARG A 1 205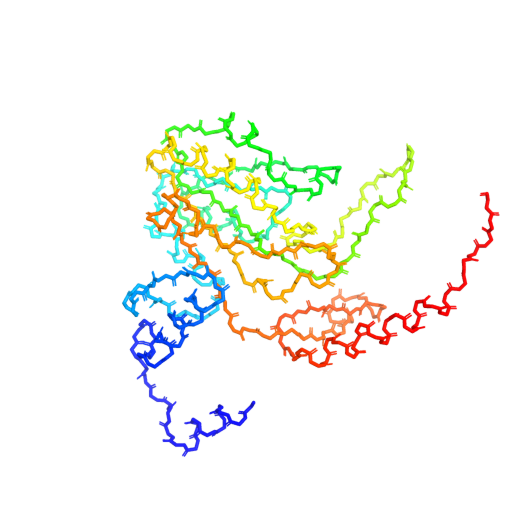 ? -3.318 -8.681 4.306 1.00 91.56 205 ARG A CA 1
ATOM 1589 C C . ARG A 1 205 ? -2.841 -7.400 3.626 1.00 91.56 205 ARG A C 1
ATOM 1591 O O . ARG A 1 205 ? -3.570 -6.409 3.660 1.00 91.56 205 ARG A O 1
ATOM 1598 N N . THR A 1 206 ? -1.646 -7.403 3.034 1.00 94.19 206 THR A N 1
ATOM 1599 C CA . THR A 1 206 ? -0.987 -6.184 2.548 1.00 94.19 206 THR A CA 1
ATOM 1600 C C . THR A 1 206 ? -0.890 -6.147 1.030 1.00 94.19 206 THR A C 1
ATOM 1602 O O . THR A 1 206 ? -0.318 -7.035 0.403 1.00 94.19 206 THR A O 1
ATOM 1605 N N . LEU A 1 207 ? -1.389 -5.062 0.446 1.00 95.06 207 LEU A N 1
ATOM 1606 C CA . LEU A 1 207 ? -1.142 -4.669 -0.934 1.00 95.06 207 LEU A CA 1
ATOM 1607 C C . LEU A 1 207 ? 0.008 -3.655 -0.942 1.00 95.06 207 LEU A C 1
ATOM 1609 O O . LEU A 1 207 ? -0.208 -2.461 -0.728 1.00 95.06 207 LEU A O 1
ATOM 1613 N N . THR A 1 208 ? 1.237 -4.128 -1.147 1.00 93.56 208 THR A N 1
ATOM 1614 C CA . THR A 1 208 ? 2.412 -3.252 -1.272 1.00 93.56 208 THR A CA 1
ATOM 1615 C C . THR A 1 208 ? 2.443 -2.605 -2.656 1.00 93.56 208 THR A C 1
ATOM 1617 O O . THR A 1 208 ? 2.465 -3.296 -3.676 1.00 93.56 208 THR A O 1
ATOM 1620 N N . VAL A 1 209 ? 2.476 -1.273 -2.700 1.00 89.06 209 VAL A N 1
ATOM 1621 C CA . VAL A 1 209 ? 2.654 -0.479 -3.922 1.00 89.06 209 VAL A CA 1
ATOM 1622 C C . VAL A 1 209 ? 4.019 0.198 -3.905 1.00 89.06 209 VAL A C 1
ATOM 1624 O O . VAL A 1 209 ? 4.450 0.736 -2.891 1.00 89.06 209 VAL A O 1
ATOM 1627 N N . ASN A 1 210 ? 4.701 0.172 -5.050 1.00 87.50 210 ASN A N 1
ATOM 1628 C CA . ASN A 1 210 ? 6.043 0.719 -5.226 1.00 87.50 210 ASN A CA 1
ATOM 1629 C C . ASN A 1 210 ? 6.293 1.072 -6.717 1.00 87.50 210 ASN A C 1
ATOM 1631 O O . ASN A 1 210 ? 5.417 0.850 -7.561 1.00 87.50 210 ASN A O 1
ATOM 1635 N N . GLY A 1 211 ? 7.455 1.628 -7.087 1.00 81.62 211 GLY A N 1
ATOM 1636 C CA . GLY A 1 211 ? 7.765 1.978 -8.477 1.00 81.62 211 GLY A CA 1
ATOM 1637 C C . GLY A 1 211 ? 9.125 2.642 -8.754 1.00 81.62 211 GLY A C 1
ATOM 1638 O O . GLY A 1 211 ? 9.668 3.408 -7.969 1.00 81.62 211 GLY A O 1
ATOM 1639 N N . PHE A 1 212 ? 9.632 2.409 -9.970 1.00 66.38 212 PHE A N 1
ATOM 1640 C CA . PHE A 1 212 ? 10.975 2.789 -10.452 1.00 66.38 212 PHE A CA 1
ATOM 1641 C C . PHE A 1 212 ? 11.134 4.225 -10.969 1.00 66.38 212 PHE A C 1
ATOM 1643 O O . PHE A 1 212 ? 12.100 4.539 -11.682 1.00 66.38 212 PHE A O 1
ATOM 1650 N N . SER A 1 213 ? 10.156 5.093 -10.734 1.00 52.78 213 SER A N 1
ATOM 1651 C CA . SER A 1 213 ? 10.261 6.475 -11.187 1.00 52.78 213 SER A CA 1
ATOM 1652 C C . SER A 1 213 ? 11.440 7.174 -10.456 1.00 52.78 213 SER A C 1
ATOM 1654 O O . SER A 1 213 ? 11.963 6.668 -9.469 1.00 52.78 213 SER A O 1
ATOM 1656 N N . LYS A 1 214 ? 12.008 8.242 -11.022 1.00 41.62 214 LYS A N 1
ATOM 1657 C CA . LYS A 1 214 ? 13.317 8.783 -10.558 1.00 41.62 214 LYS A CA 1
ATOM 1658 C C . LYS A 1 214 ? 13.064 9.993 -9.623 1.00 41.62 214 LYS A C 1
ATOM 1660 O O . LYS A 1 214 ? 11.926 10.168 -9.250 1.00 41.62 214 LYS A O 1
ATOM 1665 N N . ILE A 1 215 ? 14.003 10.859 -9.215 1.00 46.47 215 ILE A N 1
ATOM 1666 C CA . ILE A 1 215 ? 13.722 12.150 -8.501 1.00 46.47 215 ILE A CA 1
ATOM 1667 C C . ILE A 1 215 ? 14.308 13.397 -9.206 1.00 46.47 215 ILE A C 1
ATOM 1669 O O . ILE A 1 215 ? 15.518 13.563 -9.241 1.00 46.47 215 ILE A O 1
ATOM 1673 N N . ALA A 1 216 ? 13.476 14.240 -9.826 1.00 39.75 216 ALA A N 1
ATOM 1674 C CA . ALA A 1 216 ? 13.838 15.354 -10.715 1.00 39.75 216 ALA A CA 1
ATOM 1675 C C . ALA A 1 216 ? 13.627 16.706 -10.044 1.00 39.75 216 ALA A C 1
ATOM 1677 O O . ALA A 1 216 ? 12.752 16.881 -9.200 1.00 39.75 216 ALA A O 1
ATOM 1678 N N . LEU A 1 217 ? 14.396 17.683 -10.506 1.00 39.06 217 LEU A N 1
ATOM 1679 C CA . LEU A 1 217 ? 14.267 19.078 -10.123 1.00 39.06 217 LEU A CA 1
ATOM 1680 C C . LEU A 1 217 ? 13.442 19.818 -11.175 1.00 39.06 217 LEU A C 1
ATOM 1682 O O . LEU A 1 217 ? 13.867 19.954 -12.320 1.00 39.06 217 LEU A O 1
ATOM 1686 N N . VAL A 1 218 ? 12.264 20.292 -10.773 1.00 42.97 218 VAL A N 1
ATOM 1687 C CA . VAL A 1 218 ? 11.434 21.207 -11.561 1.00 42.97 218 VAL A CA 1
ATOM 1688 C C . VAL A 1 218 ? 11.587 22.611 -10.962 1.00 42.97 218 VAL A C 1
ATOM 1690 O O . VAL A 1 218 ? 11.323 22.769 -9.767 1.00 42.97 218 VAL A O 1
ATOM 1693 N N . PRO A 1 219 ? 12.008 23.630 -11.734 1.00 45.69 219 PRO A N 1
ATOM 1694 C CA . PRO A 1 219 ? 12.047 25.013 -11.261 1.00 45.69 219 PRO A CA 1
ATOM 1695 C C . PRO A 1 219 ? 10.671 25.491 -10.784 1.00 45.69 219 PRO A C 1
ATOM 1697 O O . PRO A 1 219 ? 9.656 25.220 -11.430 1.00 45.69 219 PRO A O 1
ATOM 1700 N N . GLY A 1 220 ? 10.632 26.216 -9.667 1.00 46.78 220 GLY A N 1
ATOM 1701 C CA . GLY A 1 220 ? 9.395 26.686 -9.042 1.00 46.78 220 GLY A CA 1
ATOM 1702 C C . GLY A 1 220 ? 8.586 27.684 -9.874 1.00 46.78 220 GLY A C 1
ATOM 1703 O O . GLY A 1 220 ? 7.376 27.791 -9.677 1.00 46.78 220 GLY A O 1
ATOM 1704 N N . GLY A 1 221 ? 9.197 28.317 -10.882 1.00 43.12 221 GLY A N 1
ATOM 1705 C CA . GLY A 1 221 ? 8.498 29.119 -11.892 1.00 43.12 221 GLY A CA 1
ATOM 1706 C C . GLY A 1 221 ? 7.383 28.368 -12.623 1.00 43.12 221 GLY A C 1
ATOM 1707 O O . GLY A 1 221 ? 6.362 28.959 -12.960 1.00 43.12 221 GLY A O 1
ATOM 1708 N N . ALA A 1 222 ? 7.496 27.039 -12.766 1.00 41.78 222 ALA A N 1
ATOM 1709 C CA . ALA A 1 222 ? 6.424 26.194 -13.305 1.00 41.78 222 ALA A CA 1
ATOM 1710 C C . ALA A 1 222 ? 5.163 26.136 -12.409 1.00 41.78 222 ALA A C 1
ATOM 1712 O O . ALA A 1 222 ? 4.131 25.619 -12.835 1.00 41.78 222 ALA A O 1
ATOM 1713 N N . PHE A 1 223 ? 5.248 26.645 -11.176 1.00 48.34 223 PHE A N 1
ATOM 1714 C CA . PHE A 1 223 ? 4.182 26.677 -10.171 1.00 48.34 223 PHE A CA 1
ATOM 1715 C C . PHE A 1 223 ? 3.977 28.078 -9.556 1.00 48.34 223 PHE A C 1
ATOM 1717 O O . PHE A 1 223 ? 3.264 28.205 -8.565 1.00 48.34 223 PHE A O 1
ATOM 1724 N N . GLY A 1 224 ? 4.569 29.125 -10.146 1.00 39.22 224 GLY A N 1
ATOM 1725 C CA . GLY A 1 224 ? 4.362 30.519 -9.739 1.00 39.22 224 GLY A CA 1
ATOM 1726 C C . GLY A 1 224 ? 5.304 31.072 -8.661 1.00 39.22 224 GLY A C 1
ATOM 1727 O O . GLY A 1 224 ? 5.060 32.182 -8.193 1.00 39.22 224 GLY A O 1
ATOM 1728 N N . ASP A 1 225 ? 6.375 30.364 -8.278 1.00 48.16 225 ASP A N 1
ATOM 1729 C CA . ASP A 1 225 ? 7.416 30.914 -7.390 1.00 48.16 225 ASP A CA 1
ATOM 1730 C C . ASP A 1 225 ? 8.833 30.500 -7.822 1.00 48.16 225 ASP A C 1
ATOM 1732 O O . ASP A 1 225 ? 9.334 29.432 -7.465 1.00 48.16 225 ASP A O 1
ATOM 1736 N N . ASP A 1 226 ? 9.514 31.385 -8.555 1.00 46.84 226 ASP A N 1
ATOM 1737 C CA . ASP A 1 226 ? 10.897 31.207 -9.023 1.00 46.84 226 ASP A CA 1
ATOM 1738 C C . ASP A 1 226 ? 11.946 31.070 -7.903 1.00 46.84 226 ASP A C 1
ATOM 1740 O O . ASP A 1 226 ? 13.098 30.730 -8.179 1.00 46.84 226 ASP A O 1
ATOM 1744 N N . LYS A 1 227 ? 11.588 31.316 -6.635 1.00 44.97 227 LYS A N 1
ATOM 1745 C CA . LYS A 1 227 ? 12.503 31.160 -5.489 1.00 44.97 227 LYS A CA 1
ATOM 1746 C C . LYS A 1 227 ? 12.566 29.728 -4.965 1.00 44.97 227 LYS A C 1
ATOM 1748 O O . LYS A 1 227 ? 13.427 29.433 -4.136 1.00 44.97 227 LYS A O 1
ATOM 1753 N N . CYS A 1 228 ? 11.672 28.847 -5.414 1.00 39.12 228 CYS A N 1
ATOM 1754 C CA . CYS A 1 228 ? 11.637 27.453 -4.990 1.00 39.12 228 CYS A CA 1
ATOM 1755 C C . CYS A 1 228 ? 12.046 26.485 -6.112 1.00 39.12 228 CYS A C 1
ATOM 1757 O O . CYS A 1 228 ? 12.096 26.817 -7.296 1.00 39.12 228 CYS A O 1
ATOM 1759 N N . ILE A 1 229 ? 12.340 25.248 -5.722 1.00 39.75 229 ILE A N 1
ATOM 1760 C CA . ILE A 1 229 ? 12.534 24.111 -6.621 1.00 39.75 229 ILE A CA 1
ATOM 1761 C C . ILE A 1 229 ? 11.671 22.966 -6.112 1.00 39.75 229 ILE A C 1
ATOM 1763 O O . ILE A 1 229 ? 11.728 22.605 -4.938 1.00 39.75 229 ILE A O 1
ATOM 1767 N N . ARG A 1 230 ? 10.872 22.366 -6.993 1.00 48.09 230 ARG A N 1
ATOM 1768 C CA . ARG A 1 230 ? 10.086 21.182 -6.657 1.00 48.09 230 ARG A CA 1
ATOM 1769 C C . ARG A 1 230 ? 10.889 19.937 -7.002 1.00 48.09 230 ARG A C 1
ATOM 1771 O O . ARG A 1 230 ? 11.139 19.661 -8.176 1.00 48.09 230 ARG A O 1
ATOM 1778 N N . MET A 1 231 ? 11.212 19.138 -5.991 1.00 44.56 231 MET A N 1
ATOM 1779 C CA . MET A 1 231 ? 11.700 17.776 -6.200 1.00 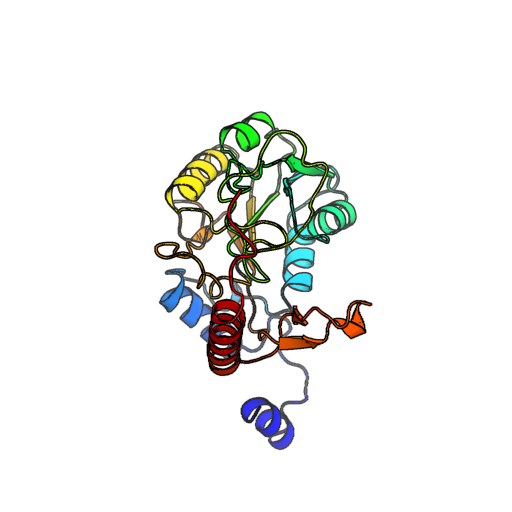44.56 231 MET A CA 1
ATOM 1780 C C . MET A 1 231 ? 10.498 16.873 -6.518 1.00 44.56 231 MET A C 1
ATOM 1782 O O . MET A 1 231 ? 9.774 16.428 -5.631 1.00 44.56 231 MET A O 1
ATOM 1786 N N . SER A 1 232 ? 10.239 16.663 -7.810 1.00 45.59 232 SER A N 1
ATOM 1787 C CA . SER A 1 232 ? 9.161 15.814 -8.337 1.00 45.59 232 SER A CA 1
ATOM 1788 C C . SER A 1 232 ? 9.767 14.616 -9.058 1.00 45.59 232 SER A C 1
ATOM 1790 O O . SER A 1 232 ? 10.829 14.722 -9.645 1.00 45.59 232 SER A O 1
ATOM 1792 N N . TYR A 1 233 ? 9.136 13.457 -9.028 1.00 45.97 233 TYR A N 1
ATOM 1793 C CA . TYR A 1 233 ? 9.815 12.166 -9.178 1.00 45.97 233 TYR A CA 1
ATOM 1794 C C . TYR A 1 233 ? 10.365 11.838 -10.633 1.00 45.97 233 TYR A C 1
ATOM 1796 O O . TYR A 1 233 ? 9.724 11.070 -11.349 1.00 45.97 233 TYR A O 1
ATOM 1804 N N . ALA A 1 234 ? 11.559 12.353 -11.080 1.00 42.12 234 ALA A N 1
ATOM 1805 C CA . ALA A 1 234 ? 12.304 11.941 -12.324 1.00 42.12 234 ALA A CA 1
ATOM 1806 C C . ALA A 1 234 ? 13.886 12.160 -12.576 1.00 42.12 234 ALA A C 1
ATOM 1808 O O . ALA A 1 234 ? 14.261 12.407 -13.719 1.00 42.12 234 ALA A O 1
ATOM 1809 N N . ALA A 1 235 ? 14.867 12.043 -11.650 1.00 42.50 235 ALA A N 1
ATOM 1810 C CA . ALA A 1 235 ? 16.360 12.035 -11.861 1.00 42.50 235 ALA A CA 1
ATOM 1811 C C . ALA A 1 235 ? 17.186 11.210 -10.803 1.00 42.50 235 ALA A C 1
ATOM 1813 O O . ALA A 1 235 ? 16.606 10.503 -9.986 1.00 42.50 235 ALA A O 1
ATOM 1814 N N . SER A 1 236 ? 18.530 11.159 -10.864 1.00 51.66 236 SER A N 1
ATOM 1815 C CA . SER A 1 236 ? 19.361 10.105 -10.215 1.00 51.66 236 SER A CA 1
ATOM 1816 C C . SER A 1 236 ? 19.998 10.452 -8.854 1.00 51.66 236 SER A C 1
ATOM 1818 O O . SER A 1 236 ? 20.293 11.608 -8.568 1.00 51.66 236 SER A O 1
ATOM 1820 N N . LEU A 1 237 ? 20.311 9.424 -8.046 1.00 54.50 237 LEU A N 1
ATOM 1821 C CA . LEU A 1 237 ? 20.902 9.555 -6.700 1.00 54.50 237 LEU A CA 1
ATOM 1822 C C . LEU A 1 237 ? 22.161 10.455 -6.618 1.00 54.50 237 LEU A C 1
ATOM 1824 O O . LEU A 1 237 ? 22.178 11.322 -5.745 1.00 54.50 237 LEU A O 1
ATOM 1828 N N . PRO A 1 238 ? 23.162 10.373 -7.524 1.00 56.00 238 PRO A N 1
ATOM 1829 C CA . PRO A 1 238 ? 24.304 11.294 -7.493 1.00 56.00 238 PRO A CA 1
ATOM 1830 C C . PRO A 1 238 ? 23.903 12.765 -7.681 1.00 56.00 238 PRO A C 1
ATOM 1832 O O . PRO A 1 238 ? 24.485 13.653 -7.064 1.00 56.00 238 PRO A O 1
ATOM 1835 N N . THR A 1 239 ? 22.870 13.038 -8.488 1.00 49.84 239 THR A N 1
ATOM 1836 C CA . THR A 1 239 ? 22.325 14.393 -8.672 1.00 49.84 239 THR A CA 1
ATOM 1837 C C . THR A 1 239 ? 21.650 14.903 -7.398 1.00 49.84 239 THR A C 1
ATOM 1839 O O . THR A 1 239 ? 21.744 16.092 -7.105 1.00 49.84 239 THR A O 1
ATOM 1842 N N . LEU A 1 240 ? 21.022 14.024 -6.610 1.00 53.84 240 LEU A N 1
ATOM 1843 C CA . LEU A 1 240 ? 20.412 14.378 -5.321 1.00 53.84 240 LEU A CA 1
ATOM 1844 C C . LEU A 1 240 ? 21.464 14.651 -4.248 1.00 53.84 240 LEU A C 1
ATOM 1846 O O . LEU A 1 240 ? 21.343 15.627 -3.515 1.00 53.84 240 LEU A O 1
ATOM 1850 N N . GLN A 1 241 ? 22.508 13.823 -4.180 1.00 57.59 241 GLN A N 1
ATOM 1851 C CA . GLN A 1 241 ? 23.626 14.008 -3.252 1.00 57.59 241 GLN A CA 1
ATOM 1852 C C . GLN A 1 241 ? 24.357 15.329 -3.528 1.00 57.59 241 GLN A C 1
ATOM 1854 O O . GLN A 1 241 ? 24.609 16.103 -2.606 1.00 57.59 241 GLN A O 1
ATOM 1859 N N . GLU A 1 242 ? 24.621 15.635 -4.800 1.00 56.75 242 GLU A N 1
ATOM 1860 C CA . GLU A 1 242 ? 25.230 16.901 -5.218 1.00 56.75 242 GLU A CA 1
ATOM 1861 C C . GLU A 1 242 ? 24.297 18.108 -4.991 1.00 56.75 242 GLU A C 1
ATOM 1863 O O . GLU A 1 242 ? 24.756 19.175 -4.582 1.00 56.75 242 GLU A O 1
ATOM 1868 N N . ALA A 1 243 ? 22.981 17.957 -5.194 1.00 53.50 243 ALA A N 1
ATOM 1869 C CA . ALA A 1 243 ? 22.006 19.000 -4.870 1.00 53.50 243 ALA A CA 1
ATOM 1870 C C . ALA A 1 243 ? 21.947 19.274 -3.357 1.00 53.50 243 ALA A C 1
ATOM 1872 O O . ALA A 1 243 ? 22.038 20.428 -2.942 1.00 53.50 243 ALA A O 1
ATOM 1873 N N . ALA A 1 244 ? 21.875 18.230 -2.526 1.00 58.12 244 ALA A N 1
ATOM 1874 C CA . ALA A 1 244 ? 21.886 18.346 -1.069 1.00 58.12 244 ALA A CA 1
ATOM 1875 C C . ALA A 1 244 ? 23.191 18.975 -0.553 1.00 58.12 244 ALA A C 1
ATOM 1877 O O . ALA A 1 244 ? 23.159 19.822 0.341 1.00 58.12 244 ALA A O 1
ATOM 1878 N N . LYS A 1 245 ? 24.336 18.624 -1.154 1.00 60.66 245 LYS A N 1
ATOM 1879 C CA . LYS A 1 245 ? 25.636 19.240 -0.863 1.00 60.66 245 LYS A CA 1
ATOM 1880 C C . LYS A 1 245 ? 25.636 20.741 -1.175 1.00 60.66 245 LYS A C 1
ATOM 1882 O O . LYS A 1 245 ? 25.973 21.529 -0.296 1.00 60.66 245 LYS A O 1
ATOM 1887 N N . LYS A 1 246 ? 25.176 21.146 -2.364 1.00 51.00 246 LYS A N 1
ATOM 1888 C CA . LYS A 1 246 ? 25.061 22.566 -2.753 1.00 51.00 246 LYS A CA 1
ATOM 1889 C C . LYS A 1 246 ? 24.099 23.347 -1.862 1.00 51.00 246 LYS A C 1
ATOM 1891 O O . LYS A 1 246 ? 24.406 24.468 -1.470 1.00 51.00 246 LYS A O 1
ATOM 1896 N N . ILE A 1 247 ? 22.963 22.754 -1.493 1.00 56.28 247 ILE A N 1
ATOM 1897 C CA . ILE A 1 247 ? 22.020 23.358 -0.541 1.00 56.28 247 ILE A CA 1
ATOM 1898 C C . ILE A 1 247 ? 22.701 23.555 0.819 1.00 56.28 247 ILE A C 1
ATOM 1900 O O . ILE A 1 247 ? 22.622 24.645 1.378 1.00 56.28 247 ILE A O 1
ATOM 1904 N N . LYS A 1 248 ? 23.432 22.554 1.327 1.00 55.22 248 LYS A N 1
ATOM 1905 C CA . LYS A 1 248 ? 24.193 22.659 2.583 1.00 55.22 248 LYS A CA 1
ATOM 1906 C C . LYS A 1 248 ? 25.254 23.764 2.530 1.00 55.22 248 LYS A C 1
ATOM 1908 O O . LYS A 1 248 ? 25.383 24.515 3.492 1.00 55.22 248 LYS A O 1
ATOM 1913 N N . GLU A 1 249 ? 25.981 23.884 1.421 1.00 58.25 249 GLU A N 1
ATOM 1914 C CA . GLU A 1 249 ? 26.975 24.944 1.197 1.00 58.25 249 GLU A CA 1
ATOM 1915 C C . GLU A 1 249 ? 26.327 26.339 1.180 1.00 58.25 249 GLU A C 1
ATOM 1917 O O . GLU A 1 249 ? 26.806 27.240 1.864 1.00 58.25 249 GLU A O 1
ATOM 1922 N N . VAL A 1 250 ? 25.198 26.515 0.484 1.00 58.19 250 VAL A N 1
ATOM 1923 C CA . VAL A 1 250 ? 24.465 27.795 0.436 1.00 58.19 250 VAL A CA 1
ATOM 1924 C C . VAL A 1 250 ? 23.841 28.148 1.790 1.00 58.19 250 VAL A C 1
ATOM 1926 O O . VAL A 1 250 ? 23.948 29.292 2.230 1.00 58.19 250 VAL A O 1
ATOM 1929 N N . VAL A 1 251 ? 23.237 27.184 2.492 1.00 59.84 251 VAL A N 1
ATOM 1930 C CA . VAL A 1 251 ? 22.658 27.398 3.830 1.00 59.84 251 VAL A CA 1
ATOM 1931 C C . VAL A 1 251 ? 23.742 27.753 4.852 1.00 59.84 251 VAL A C 1
ATOM 1933 O O . VAL A 1 251 ? 23.514 28.622 5.688 1.00 59.84 251 VAL A O 1
ATOM 1936 N N . ALA A 1 252 ? 24.945 27.178 4.753 1.00 63.81 252 ALA A N 1
ATOM 1937 C CA . ALA A 1 252 ? 26.072 27.535 5.619 1.00 63.81 252 ALA A CA 1
ATOM 1938 C C . ALA A 1 252 ? 26.561 28.991 5.443 1.00 63.81 252 ALA A C 1
ATOM 1940 O O . ALA A 1 252 ? 27.205 29.532 6.342 1.00 63.81 252 ALA A O 1
ATOM 1941 N N . LEU A 1 253 ? 26.240 29.647 4.319 1.00 59.44 253 LEU A N 1
ATOM 1942 C CA . LEU A 1 253 ? 26.530 31.069 4.085 1.00 59.44 253 LEU A CA 1
ATOM 1943 C C . LEU A 1 253 ? 25.461 32.007 4.680 1.00 59.44 253 LEU A C 1
ATOM 1945 O O . LEU A 1 253 ? 25.702 33.212 4.809 1.00 59.44 253 LEU A O 1
ATOM 1949 N N . LEU A 1 254 ? 24.295 31.484 5.073 1.00 59.34 254 LEU A N 1
ATOM 1950 C CA . LEU A 1 254 ? 23.233 32.257 5.714 1.00 59.34 254 LEU A CA 1
ATOM 1951 C C . LEU A 1 254 ? 23.584 32.511 7.186 1.00 59.34 254 LEU A C 1
ATOM 1953 O O . LEU A 1 254 ? 23.289 31.711 8.073 1.00 59.34 254 LEU A O 1
ATOM 1957 N N . LYS A 1 255 ? 24.205 33.663 7.464 1.00 52.22 255 LYS A N 1
ATOM 1958 C CA . LYS A 1 255 ? 24.438 34.111 8.845 1.00 52.22 255 LYS A CA 1
ATOM 1959 C C . LYS A 1 255 ? 23.101 34.291 9.584 1.00 52.22 255 LYS A C 1
ATOM 1961 O O . LYS A 1 255 ? 22.194 34.909 9.017 1.00 52.22 255 LYS A O 1
ATOM 1966 N N . PRO A 1 256 ? 22.981 33.855 10.853 1.00 55.38 256 PRO A N 1
ATOM 1967 C CA . PRO A 1 256 ? 21.809 34.167 11.662 1.00 55.38 256 PRO A CA 1
ATOM 1968 C C . PRO A 1 256 ? 21.676 35.688 11.809 1.00 55.38 256 PRO A C 1
ATOM 1970 O O . PRO A 1 256 ? 22.626 36.380 12.189 1.00 55.38 256 PRO A O 1
ATOM 1973 N N . ARG A 1 257 ? 20.495 36.227 11.491 1.00 50.88 257 ARG A N 1
ATOM 1974 C CA . ARG A 1 257 ? 20.198 37.649 11.689 1.00 50.88 257 ARG A CA 1
ATOM 1975 C C . ARG A 1 257 ? 19.889 37.915 13.160 1.00 50.88 257 ARG A C 1
ATOM 1977 O O . ARG A 1 257 ? 18.733 37.818 13.534 1.00 50.88 257 ARG A O 1
ATOM 1984 N N . VAL A 1 258 ? 20.933 38.322 13.891 1.00 50.12 258 VAL A N 1
ATOM 1985 C CA . VAL A 1 258 ? 20.931 39.015 15.201 1.00 50.12 258 VAL A CA 1
ATOM 1986 C C . VAL A 1 258 ? 20.234 38.251 16.350 1.00 50.12 258 VAL A C 1
ATOM 1988 O O . VAL A 1 258 ? 19.072 37.883 16.224 1.00 50.12 258 VAL A O 1
ATOM 1991 N N . PRO A 1 259 ? 20.901 38.020 17.498 1.00 48.38 259 PRO A N 1
ATOM 1992 C CA . PRO A 1 259 ? 20.238 37.414 18.650 1.00 48.38 259 PRO A CA 1
ATOM 1993 C C . PRO A 1 259 ? 19.163 38.350 19.226 1.00 48.38 259 PRO A C 1
ATOM 1995 O O . PRO A 1 259 ? 19.389 39.557 19.341 1.00 48.38 259 PRO A O 1
ATOM 1998 N N . ILE A 1 260 ? 18.028 37.763 19.612 1.00 48.75 260 ILE A N 1
ATOM 1999 C CA . ILE A 1 260 ? 17.011 38.339 20.505 1.00 48.75 260 ILE A CA 1
ATOM 2000 C C . ILE A 1 260 ? 17.018 37.489 21.775 1.00 48.75 260 ILE A C 1
ATOM 2002 O O . ILE A 1 260 ? 17.007 36.247 21.610 1.00 48.75 260 ILE A O 1
#

InterPro domains:
  IPR004839 Aminotransferase, class I/classII, large domain [PF00155] (11-134)
  IPR004839 Aminotransferase, class I/classII, large domain [PF00155] (138-222)
  IPR015421 Pyridoxal phosphate-dependent transferase, major domain [G3DSA:3.40.640.10] (14-133)
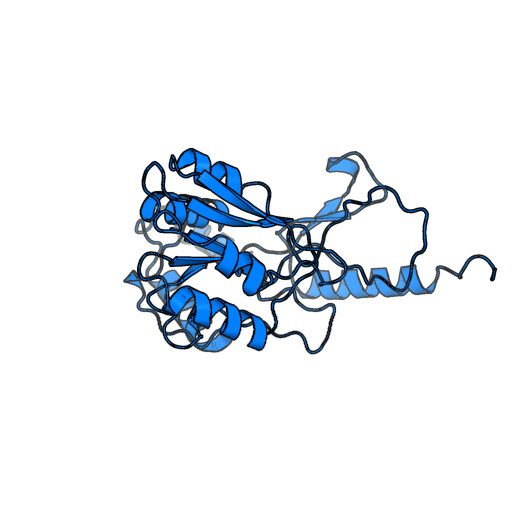  IPR015421 Pyridoxal phosphate-dependent transferase, major domain [G3DSA:3.40.640.10] (134-212)
  IPR015422 Pyridoxal phosphate-dependent transferase, small domain [G3DSA:3.90.1150.10] (3-13)
  IPR015422 Pyridoxal phosphate-dependent transferase, small domain [G3DSA:3.90.1150.10] (213-249)
  IPR015424 Pyridoxal phosphate-dependent transferase [SSF53383] (5-134)
  IPR015424 Pyridoxal phosphate-dependent transferase [SSF53383] (135-220)
  IPR015424 Pyridoxal phosphate-dependent transferase [SSF53383] (214-251)
  IPR050596 Aspartate/prephenate aminotransferase-like [PTHR46383] (3-134)